Protein AF-A0A354IPU5-F1 (afdb_monomer)

Mean predicted aligned error: 12.92 Å

Structure (mmCIF, N/CA/C/O backbone):
data_AF-A0A354IPU5-F1
#
_entry.id   AF-A0A354IPU5-F1
#
loop_
_atom_site.group_PDB
_atom_site.id
_atom_site.type_symbol
_atom_site.label_atom_id
_atom_site.label_alt_id
_atom_site.label_comp_id
_atom_site.label_asym_id
_atom_site.label_entity_id
_atom_site.label_seq_id
_atom_site.pdbx_PDB_ins_code
_atom_site.Cartn_x
_atom_site.Cartn_y
_atom_site.Cartn_z
_atom_site.occupancy
_atom_site.B_iso_or_equiv
_atom_site.auth_seq_id
_atom_site.auth_comp_id
_atom_site.auth_asym_id
_atom_site.auth_atom_id
_atom_site.pdbx_PDB_model_num
ATOM 1 N N . MET A 1 1 ? -12.806 53.759 -15.550 1.00 39.19 1 MET A N 1
ATOM 2 C CA . MET A 1 1 ? -12.408 54.881 -14.677 1.00 39.19 1 MET A CA 1
ATOM 3 C C . MET A 1 1 ? -11.369 54.359 -13.702 1.00 39.19 1 MET A C 1
ATOM 5 O O . MET A 1 1 ? -11.712 53.582 -12.824 1.00 39.19 1 MET A O 1
ATOM 9 N N . SER A 1 2 ? -10.103 54.696 -13.947 1.00 36.72 2 SER A N 1
ATOM 10 C CA . SER A 1 2 ? -8.979 54.487 -13.024 1.00 36.72 2 SER A CA 1
ATOM 11 C C . SER A 1 2 ? -8.998 55.542 -11.926 1.00 36.72 2 SER A C 1
ATOM 13 O O . SER A 1 2 ? -9.378 56.669 -12.231 1.00 36.72 2 SER A O 1
ATOM 15 N N . LEU A 1 3 ? -8.538 55.186 -10.718 1.00 32.75 3 LEU A N 1
ATOM 16 C CA . LEU A 1 3 ? -7.843 56.012 -9.704 1.00 32.75 3 LEU A CA 1
ATOM 17 C C . LEU A 1 3 ? -7.572 55.130 -8.446 1.00 32.75 3 LEU A C 1
ATOM 19 O O . LEU A 1 3 ? -8.193 54.076 -8.328 1.00 32.75 3 LEU A O 1
ATOM 23 N N . PRO A 1 4 ? -6.582 55.441 -7.581 1.00 45.16 4 PRO A N 1
ATOM 24 C CA . PRO A 1 4 ? -5.311 54.707 -7.552 1.00 45.16 4 PRO A CA 1
ATOM 25 C C . PRO A 1 4 ? -4.926 54.093 -6.184 1.00 45.16 4 PRO A C 1
ATOM 27 O O . PRO A 1 4 ? -5.616 54.252 -5.181 1.00 45.16 4 PRO A O 1
ATOM 30 N N . LEU A 1 5 ? -3.770 53.409 -6.180 1.00 38.97 5 LEU A N 1
ATOM 31 C CA . LEU A 1 5 ? -3.041 52.869 -5.026 1.00 38.97 5 LEU A CA 1
ATOM 32 C C . LEU A 1 5 ? -2.698 53.925 -3.956 1.00 38.97 5 LEU A C 1
ATOM 34 O O . LEU A 1 5 ? -2.227 55.013 -4.286 1.00 38.97 5 LEU A O 1
ATOM 38 N N . ALA A 1 6 ? -2.758 53.518 -2.683 1.00 44.19 6 ALA A N 1
ATOM 39 C CA . ALA A 1 6 ? -2.009 54.125 -1.583 1.00 44.19 6 ALA A CA 1
ATOM 40 C C . ALA A 1 6 ? -1.384 53.031 -0.698 1.00 44.19 6 ALA A C 1
ATOM 42 O O . ALA A 1 6 ? -2.044 52.080 -0.283 1.00 44.19 6 ALA A O 1
ATOM 43 N N . ALA A 1 7 ? -0.082 53.172 -0.457 1.00 36.84 7 ALA A N 1
ATOM 44 C CA . ALA A 1 7 ? 0.765 52.286 0.328 1.00 36.84 7 ALA A CA 1
ATOM 45 C C . ALA A 1 7 ? 0.603 52.528 1.839 1.00 36.84 7 ALA A C 1
ATOM 47 O O . ALA A 1 7 ? 0.611 53.678 2.276 1.00 36.84 7 ALA A O 1
ATOM 48 N N . CYS A 1 8 ? 0.576 51.458 2.641 1.00 40.44 8 CYS A N 1
ATOM 49 C CA . CYS A 1 8 ? 0.759 51.531 4.093 1.00 40.44 8 CYS A CA 1
ATOM 50 C C . CYS A 1 8 ? 2.039 50.801 4.515 1.00 40.44 8 CYS A C 1
ATOM 52 O O . CYS A 1 8 ? 2.313 49.672 4.111 1.00 40.44 8 CYS A O 1
ATOM 54 N N . LYS A 1 9 ? 2.838 51.530 5.297 1.00 40.16 9 LYS A N 1
ATOM 55 C CA . LYS A 1 9 ? 4.191 51.226 5.762 1.00 40.16 9 LYS A CA 1
ATOM 56 C C . LYS A 1 9 ? 4.216 50.155 6.856 1.00 40.16 9 LYS A C 1
ATOM 58 O O . LYS A 1 9 ? 3.336 50.082 7.705 1.00 40.16 9 LYS A O 1
ATOM 63 N N . LYS A 1 10 ? 5.315 49.400 6.839 1.00 32.25 10 LYS A N 1
ATOM 64 C CA . LYS A 1 10 ? 5.819 48.477 7.860 1.00 32.25 10 LYS A CA 1
ATOM 65 C C . LYS A 1 10 ? 6.269 49.263 9.101 1.00 32.25 10 LYS A C 1
ATOM 67 O O . LYS A 1 10 ? 7.169 50.090 8.979 1.00 32.25 10 LYS A O 1
ATOM 72 N N . ASN A 1 11 ? 5.685 48.979 10.264 1.00 38.84 11 ASN A N 1
ATOM 73 C CA . ASN A 1 11 ? 6.217 49.405 11.560 1.00 38.84 11 ASN A CA 1
ATOM 74 C C . ASN A 1 11 ? 6.974 48.231 12.187 1.00 38.84 11 ASN A C 1
ATOM 76 O O . ASN A 1 11 ? 6.476 47.108 12.214 1.00 38.84 11 ASN A O 1
ATOM 80 N N . ALA A 1 12 ? 8.209 48.503 12.600 1.00 41.22 12 ALA A N 1
ATOM 81 C CA . ALA A 1 12 ? 9.095 47.580 13.288 1.00 41.22 12 ALA A CA 1
ATOM 82 C C . ALA A 1 12 ? 8.934 47.764 14.801 1.00 41.22 12 ALA A C 1
ATOM 84 O O . ALA A 1 12 ? 8.990 48.898 15.280 1.00 41.22 12 ALA A O 1
ATOM 85 N N . ASP A 1 13 ? 8.766 46.661 15.527 1.00 46.59 13 ASP A N 1
ATOM 86 C CA . ASP A 1 13 ? 8.819 46.644 16.988 1.00 46.59 13 ASP A CA 1
ATOM 87 C C . ASP A 1 13 ? 10.279 46.657 17.488 1.00 46.59 13 ASP A C 1
ATOM 89 O O . ASP A 1 13 ? 11.147 46.029 16.868 1.00 46.59 13 ASP A O 1
ATOM 93 N N . PRO A 1 14 ? 10.578 47.365 18.593 1.00 49.81 14 PRO A N 1
ATOM 94 C CA . PRO A 1 14 ? 11.923 47.467 19.151 1.00 49.81 14 PRO A CA 1
ATOM 95 C C . PRO A 1 14 ? 12.292 46.280 20.059 1.00 49.81 14 PRO A C 1
ATOM 97 O O . PRO A 1 14 ? 11.467 45.736 20.791 1.00 49.81 14 PRO A O 1
ATOM 100 N N . ALA A 1 15 ? 13.577 45.917 20.029 1.00 45.69 15 ALA A N 1
ATOM 101 C CA . ALA A 1 15 ? 14.198 44.883 20.856 1.00 45.69 15 ALA A CA 1
ATOM 102 C C . ALA A 1 15 ? 14.349 45.304 22.339 1.00 45.69 15 ALA A C 1
ATOM 104 O O . ALA A 1 15 ? 14.547 46.491 22.616 1.00 45.69 15 ALA A O 1
ATOM 105 N N . PRO A 1 16 ? 14.320 44.354 23.296 1.00 54.53 16 PRO A N 1
ATOM 106 C CA . PRO A 1 16 ? 14.578 44.632 24.708 1.00 54.53 16 PRO A CA 1
ATOM 107 C C . PRO A 1 16 ? 16.085 44.810 25.022 1.00 54.53 16 PRO A C 1
ATOM 109 O O . PRO A 1 16 ? 16.932 44.264 24.311 1.00 54.53 16 PRO A O 1
ATOM 112 N N . PRO A 1 17 ? 16.439 45.567 26.082 1.00 54.56 17 PRO A N 1
ATOM 113 C CA . PRO A 1 17 ? 17.818 45.960 26.390 1.00 54.56 17 PRO A CA 1
ATOM 114 C C . PRO A 1 17 ? 18.635 44.886 27.136 1.00 54.56 17 PRO A C 1
ATOM 116 O O . PRO A 1 17 ? 18.131 44.204 28.026 1.00 54.56 17 PRO A O 1
ATOM 119 N N . ASN A 1 18 ? 19.934 44.808 26.814 1.00 48.06 18 ASN A N 1
ATOM 120 C CA . ASN A 1 18 ? 20.942 44.001 27.517 1.00 48.06 18 ASN A CA 1
ATOM 121 C C . ASN A 1 18 ? 21.407 44.660 28.838 1.00 48.06 18 ASN A C 1
ATOM 123 O O . ASN A 1 18 ? 21.563 45.884 28.873 1.00 48.06 18 ASN A O 1
ATOM 127 N N . PRO A 1 19 ? 21.720 43.877 29.892 1.00 53.91 19 PRO A N 1
ATOM 128 C CA . PRO A 1 19 ? 22.337 44.378 31.122 1.00 53.91 19 PRO A CA 1
ATOM 129 C C . PRO A 1 19 ? 23.883 44.508 31.036 1.00 53.91 19 PRO A C 1
ATOM 131 O O . PRO A 1 19 ? 24.503 43.895 30.163 1.00 53.91 19 PRO A O 1
ATOM 134 N N . PRO A 1 20 ? 24.527 45.294 31.929 1.00 49.16 20 PRO A N 1
ATOM 135 C CA . PRO A 1 20 ? 25.927 45.715 31.801 1.00 49.16 20 PRO A CA 1
ATOM 136 C C . PRO A 1 20 ? 26.957 44.895 32.612 1.00 49.16 20 PRO A C 1
ATOM 138 O O . PRO A 1 20 ? 26.719 44.572 33.769 1.00 49.16 20 PRO A O 1
ATOM 141 N N . GLY A 1 21 ? 28.147 44.698 32.016 1.00 32.06 21 GLY A N 1
ATOM 142 C CA . GLY A 1 21 ? 29.472 45.021 32.597 1.00 32.06 21 GLY A CA 1
ATOM 143 C C . GLY A 1 21 ? 30.134 44.107 33.653 1.00 32.06 21 GLY A C 1
ATOM 144 O O . GLY A 1 21 ? 29.701 44.054 34.794 1.00 32.06 21 GLY A O 1
ATOM 145 N N . MET A 1 22 ? 31.270 43.500 33.264 1.00 38.12 22 MET A N 1
ATOM 146 C CA . MET A 1 22 ? 32.287 42.736 34.038 1.00 38.12 22 MET A CA 1
ATOM 147 C C . MET A 1 22 ? 32.923 43.484 35.245 1.00 38.12 22 MET A C 1
ATOM 149 O O . MET A 1 22 ? 32.768 44.699 35.366 1.00 38.12 22 MET A O 1
ATOM 153 N N . PRO A 1 23 ? 33.730 42.792 36.088 1.00 42.62 23 PRO A N 1
ATOM 154 C CA . PRO A 1 23 ? 35.191 42.774 35.857 1.00 42.62 23 PRO A CA 1
ATOM 155 C C . PRO A 1 23 ? 35.879 41.395 36.048 1.00 42.62 23 PRO A C 1
ATOM 157 O O . PRO A 1 23 ? 35.341 40.484 36.669 1.00 42.62 23 PRO A O 1
ATOM 160 N N . ALA A 1 24 ? 37.083 41.272 35.474 1.00 33.81 24 ALA A N 1
ATOM 161 C CA . ALA A 1 24 ? 38.012 40.127 35.506 1.00 33.81 24 ALA A CA 1
ATOM 162 C C . ALA A 1 24 ? 39.096 40.285 36.622 1.00 33.81 24 ALA A C 1
ATOM 164 O O . ALA A 1 24 ? 38.879 41.072 37.540 1.00 33.81 24 ALA A O 1
ATOM 165 N N . PRO A 1 25 ? 40.293 39.664 36.523 1.00 48.41 25 PRO A N 1
ATOM 166 C CA . PRO A 1 25 ? 40.699 38.335 37.005 1.00 48.41 25 PRO A CA 1
ATOM 167 C C . PRO A 1 25 ? 41.730 38.404 38.166 1.00 48.41 25 PRO A C 1
ATOM 169 O O . PRO A 1 25 ? 42.161 39.488 38.549 1.00 48.41 25 PRO A O 1
ATOM 172 N N . ALA A 1 26 ? 42.173 37.258 38.704 1.00 34.81 26 ALA A N 1
ATOM 173 C CA . ALA A 1 26 ? 43.351 37.193 39.579 1.00 34.81 26 ALA A CA 1
ATOM 174 C C . ALA A 1 26 ? 44.194 35.925 39.344 1.00 34.81 26 ALA A C 1
ATOM 176 O O . ALA A 1 26 ? 43.665 34.834 39.130 1.00 34.81 26 ALA A O 1
ATOM 177 N N . ASP A 1 27 ? 45.506 36.151 39.369 1.00 31.42 27 ASP A N 1
ATOM 178 C CA . ASP A 1 27 ? 46.642 35.297 39.020 1.00 31.42 27 ASP A CA 1
ATOM 179 C C . ASP A 1 27 ? 46.963 34.154 40.004 1.00 31.42 27 ASP A C 1
ATOM 181 O O . ASP A 1 27 ? 46.649 34.224 41.189 1.00 31.42 27 ASP A O 1
ATOM 185 N N . GLY A 1 28 ? 47.781 33.198 39.533 1.00 27.34 28 GLY A N 1
ATOM 186 C CA . GLY A 1 28 ? 49.047 32.920 40.233 1.00 27.34 28 GLY A CA 1
ATOM 187 C C . GLY A 1 28 ? 49.315 31.516 40.802 1.00 27.34 28 GLY A C 1
ATOM 188 O O . GLY A 1 28 ? 49.018 31.243 41.955 1.00 27.34 28 GLY A O 1
ATOM 189 N N . ALA A 1 29 ? 50.094 30.739 40.034 1.00 30.17 29 ALA A N 1
ATOM 190 C CA . ALA A 1 29 ? 51.399 30.181 40.445 1.00 30.17 29 ALA A CA 1
ATOM 191 C C . ALA A 1 29 ? 51.533 28.811 41.188 1.00 30.17 29 ALA A C 1
ATOM 193 O O . ALA A 1 29 ? 51.375 28.693 42.395 1.00 30.17 29 ALA A O 1
ATOM 194 N N . THR A 1 30 ? 52.097 27.858 40.419 1.00 31.06 30 THR A N 1
ATOM 195 C CA . THR A 1 30 ? 53.236 26.927 40.690 1.00 31.06 30 THR A CA 1
ATOM 196 C C . THR A 1 30 ? 53.144 25.659 41.568 1.00 31.06 30 THR A C 1
ATOM 198 O O . THR A 1 30 ? 52.614 25.634 42.668 1.00 31.06 30 THR A O 1
ATOM 201 N N . ALA A 1 31 ? 53.776 24.616 40.999 1.00 29.03 31 ALA A N 1
ATOM 202 C CA . ALA A 1 31 ? 53.962 23.197 41.365 1.00 29.03 31 ALA A CA 1
ATOM 203 C C . ALA A 1 31 ? 55.102 22.985 42.426 1.00 29.03 31 ALA A C 1
ATOM 205 O O . ALA A 1 31 ? 55.497 24.011 42.980 1.00 29.03 31 ALA A O 1
ATOM 206 N N . PRO A 1 32 ? 55.706 21.785 42.723 1.00 41.91 32 PRO A N 1
ATOM 207 C CA . PRO A 1 32 ? 55.862 20.562 41.895 1.00 41.91 32 PRO A CA 1
ATOM 208 C C . PRO A 1 32 ? 55.821 19.168 42.590 1.00 41.91 32 PRO A C 1
ATOM 210 O O . PRO A 1 32 ? 55.943 19.032 43.802 1.00 41.91 32 PRO A O 1
ATOM 213 N N . GLY A 1 33 ? 55.800 18.117 41.752 1.00 26.23 33 GLY A N 1
ATOM 214 C CA . GLY A 1 33 ? 56.718 16.973 41.891 1.00 26.23 33 GLY A CA 1
ATOM 215 C C . GLY A 1 33 ? 56.116 15.595 42.185 1.00 26.23 33 GLY A C 1
ATOM 216 O O . GLY A 1 33 ? 55.913 15.285 43.346 1.00 26.23 33 GLY A O 1
ATOM 217 N N . VAL A 1 34 ? 55.957 14.746 41.155 1.00 36.41 34 VAL A N 1
ATOM 218 C CA . VAL A 1 34 ? 56.567 13.394 41.062 1.00 36.41 34 VAL A CA 1
ATOM 219 C C . VAL A 1 34 ? 56.393 12.815 39.644 1.00 36.41 34 VAL A C 1
ATOM 221 O O . VAL A 1 34 ? 55.282 12.718 39.133 1.00 36.41 34 VAL A O 1
ATOM 224 N N . GLU A 1 35 ? 57.510 12.425 39.026 1.00 32.38 35 GLU A N 1
ATOM 225 C CA . GLU A 1 35 ? 57.613 11.486 37.890 1.00 32.38 35 GLU A CA 1
ATOM 226 C C . GLU A 1 35 ? 57.370 10.042 38.400 1.00 32.38 35 GLU A C 1
ATOM 228 O O . GLU A 1 35 ? 57.635 9.800 39.583 1.00 32.38 35 GLU A O 1
ATOM 233 N N . PRO A 1 36 ? 56.909 9.063 37.579 1.00 37.84 36 PRO A N 1
ATOM 234 C CA . PRO A 1 36 ? 57.787 8.516 36.538 1.00 37.84 36 PRO A CA 1
ATOM 235 C C . PRO A 1 36 ? 57.126 7.947 35.256 1.00 37.84 36 PRO A C 1
ATOM 237 O O . PRO A 1 36 ? 55.993 7.471 35.224 1.00 37.84 36 PRO A O 1
ATOM 240 N N . THR A 1 37 ? 57.987 7.830 34.241 1.00 30.83 37 THR A N 1
ATOM 241 C CA . THR A 1 37 ? 58.049 6.790 33.189 1.00 30.83 37 THR A CA 1
ATOM 242 C C . THR A 1 37 ? 57.014 6.775 32.058 1.00 30.83 37 THR A C 1
ATOM 244 O O . THR A 1 37 ? 55.870 6.349 32.182 1.00 30.83 37 THR A O 1
ATOM 247 N N . ALA A 1 38 ? 57.533 7.142 30.885 1.00 29.83 38 ALA A N 1
ATOM 248 C CA . ALA A 1 38 ? 56.922 7.080 29.570 1.00 29.83 38 ALA A CA 1
ATOM 249 C C . ALA A 1 38 ? 56.524 5.662 29.116 1.00 29.83 38 ALA A C 1
ATOM 251 O O . ALA A 1 38 ? 57.324 4.725 29.151 1.00 29.83 38 ALA A O 1
ATOM 252 N N . ARG A 1 39 ? 55.329 5.557 28.519 1.00 29.94 39 ARG A N 1
ATOM 253 C CA . ARG A 1 39 ? 55.035 4.604 27.441 1.00 29.94 39 ARG A CA 1
ATOM 254 C C . ARG A 1 39 ? 54.060 5.237 26.441 1.00 29.94 39 ARG A C 1
ATOM 256 O O . ARG A 1 39 ? 52.897 5.437 26.748 1.00 29.94 39 ARG A O 1
ATOM 263 N N . SER A 1 40 ? 54.600 5.543 25.262 1.00 32.84 40 SER A N 1
ATOM 264 C CA . SER A 1 40 ? 53.948 5.770 23.961 1.00 32.84 40 SER A CA 1
ATOM 265 C C . SER A 1 40 ? 52.739 6.726 23.873 1.00 32.84 40 SER A C 1
ATOM 267 O O . SER A 1 40 ? 51.591 6.341 24.066 1.00 32.84 40 SER A O 1
ATOM 269 N N . ALA A 1 41 ? 53.025 7.950 23.415 1.00 27.20 41 ALA A N 1
ATOM 270 C CA . ALA A 1 41 ? 52.156 8.799 22.580 1.00 27.20 41 ALA A CA 1
ATOM 271 C C . ALA A 1 41 ? 51.698 8.038 21.309 1.00 27.20 41 ALA A C 1
ATOM 273 O O . ALA A 1 41 ? 52.362 7.073 20.930 1.00 27.20 41 ALA A O 1
ATOM 274 N N . ALA A 1 42 ? 50.665 8.366 20.531 1.00 28.12 42 ALA A N 1
ATOM 275 C CA . ALA A 1 42 ? 49.547 9.322 20.458 1.00 28.12 42 ALA A CA 1
ATOM 276 C C . ALA A 1 42 ? 48.585 8.671 19.408 1.00 28.12 42 ALA A C 1
ATOM 278 O O . ALA A 1 42 ? 49.021 7.802 18.656 1.00 28.12 42 ALA A O 1
ATOM 279 N N . THR A 1 43 ? 47.278 8.916 19.297 1.00 27.88 43 THR A N 1
ATOM 280 C CA . THR A 1 43 ? 46.578 10.200 19.211 1.00 27.88 43 THR A CA 1
ATOM 281 C C . THR A 1 43 ? 45.098 9.951 19.511 1.00 27.88 43 THR A C 1
ATOM 283 O O . THR A 1 43 ? 44.461 9.096 18.897 1.00 27.88 43 THR A O 1
ATOM 286 N N . ALA A 1 44 ? 44.560 10.703 20.466 1.00 27.17 44 ALA A N 1
ATOM 287 C CA . ALA A 1 44 ? 43.132 10.878 20.662 1.00 27.17 44 ALA A CA 1
ATOM 288 C C . ALA A 1 44 ? 42.584 11.878 19.636 1.00 27.17 44 ALA A C 1
ATOM 290 O O . ALA A 1 44 ? 43.277 12.833 19.296 1.00 27.17 44 ALA A O 1
ATOM 291 N N . ALA A 1 45 ? 41.324 11.691 19.246 1.00 24.05 45 ALA A N 1
ATOM 292 C CA . ALA A 1 45 ? 40.269 12.709 19.271 1.00 24.05 45 ALA A CA 1
ATOM 293 C C . ALA A 1 45 ? 39.355 12.633 18.046 1.00 24.05 45 ALA A C 1
ATOM 295 O O . ALA A 1 45 ? 39.798 12.761 16.912 1.00 24.05 45 ALA A O 1
ATOM 296 N N . ALA A 1 46 ? 38.068 12.507 18.374 1.00 24.22 46 ALA A N 1
ATOM 297 C CA . ALA A 1 46 ? 36.940 13.194 17.762 1.00 24.22 46 ALA A CA 1
ATOM 298 C C . ALA A 1 46 ? 36.782 13.080 16.236 1.00 24.22 46 ALA A C 1
ATOM 300 O O . ALA A 1 46 ? 37.516 13.669 15.458 1.00 24.22 46 ALA A O 1
ATOM 301 N N . ALA A 1 47 ? 35.653 12.550 15.794 1.00 25.12 47 ALA A N 1
ATOM 302 C CA . ALA A 1 47 ? 34.412 13.310 15.794 1.00 25.12 47 ALA A CA 1
ATOM 303 C C . ALA A 1 47 ? 33.293 12.443 15.221 1.00 25.12 47 ALA A C 1
ATOM 305 O O . ALA A 1 47 ? 33.521 11.576 14.381 1.00 25.12 47 ALA A O 1
ATOM 306 N N . ASN A 1 48 ? 32.087 12.706 15.712 1.00 34.31 48 ASN A N 1
ATOM 307 C CA . ASN A 1 48 ? 30.831 12.235 15.162 1.00 34.31 48 ASN A CA 1
ATOM 308 C C . ASN A 1 48 ? 30.836 12.347 13.633 1.00 34.31 48 ASN A C 1
ATOM 310 O O . ASN A 1 48 ? 30.849 13.451 13.090 1.00 34.31 48 ASN A O 1
ATOM 314 N N . ALA A 1 49 ? 30.809 11.201 12.955 1.00 24.56 49 ALA A N 1
ATOM 315 C CA . ALA A 1 49 ? 30.408 11.145 11.564 1.00 24.56 49 ALA A CA 1
ATOM 316 C C . ALA A 1 49 ? 28.889 11.315 11.534 1.00 24.56 49 ALA A C 1
ATOM 318 O O . ALA A 1 49 ? 28.119 10.377 11.745 1.00 24.56 49 ALA A O 1
ATOM 319 N N . ASP A 1 50 ? 28.510 12.575 11.350 1.00 24.27 50 ASP A N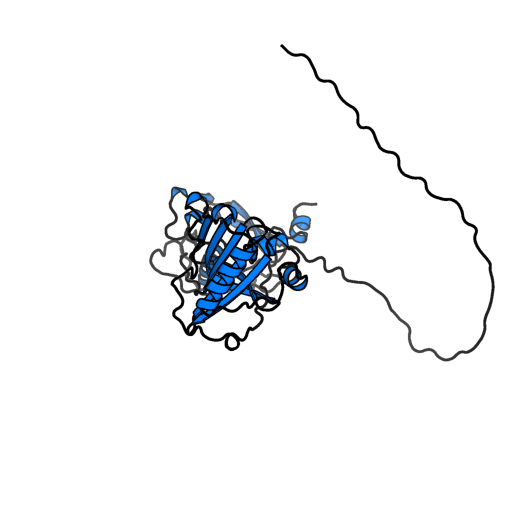 1
ATOM 320 C CA . ASP A 1 50 ? 27.229 13.042 10.852 1.00 24.27 50 ASP A CA 1
ATOM 321 C C . ASP A 1 50 ? 26.709 12.077 9.779 1.00 24.27 50 ASP A C 1
ATOM 323 O O . ASP A 1 50 ? 27.172 12.052 8.638 1.00 24.27 50 ASP A O 1
ATOM 327 N N . THR A 1 51 ? 25.791 11.201 10.182 1.00 26.48 51 THR A N 1
ATOM 328 C CA . THR A 1 51 ? 25.051 10.359 9.249 1.00 26.48 51 THR A CA 1
ATOM 329 C C . THR A 1 51 ? 23.785 11.128 8.918 1.00 26.48 51 THR A C 1
ATOM 331 O O . THR A 1 51 ? 22.701 10.824 9.412 1.00 26.48 51 THR A O 1
ATOM 334 N N . ALA 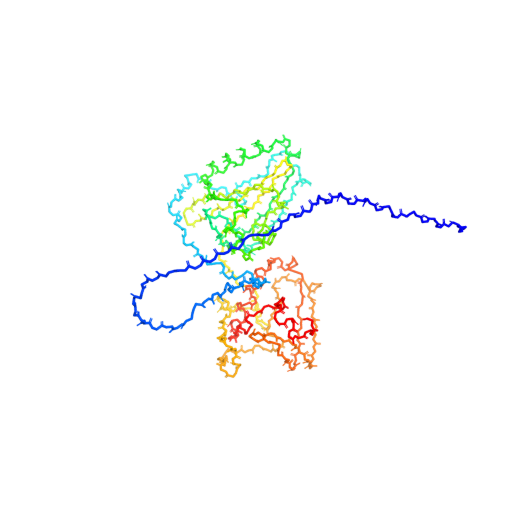A 1 52 ? 23.940 12.177 8.112 1.00 24.16 52 ALA A N 1
ATOM 335 C CA . ALA A 1 52 ? 22.827 12.803 7.427 1.00 24.16 52 ALA A CA 1
ATOM 336 C C . ALA A 1 52 ? 22.209 11.734 6.516 1.00 24.16 52 ALA A C 1
ATOM 338 O O . ALA A 1 52 ? 22.729 11.415 5.446 1.00 24.16 52 ALA A O 1
ATOM 339 N N . ALA A 1 53 ? 21.141 11.108 7.010 1.00 28.02 53 ALA A N 1
ATOM 340 C CA . ALA A 1 53 ? 20.383 10.099 6.300 1.00 28.02 53 ALA A CA 1
ATOM 341 C C . ALA A 1 53 ? 19.896 10.695 4.975 1.00 28.02 53 ALA A C 1
ATOM 343 O O . ALA A 1 53 ? 19.046 11.587 4.942 1.00 28.02 53 ALA A O 1
ATOM 344 N N . ALA A 1 54 ? 20.476 10.209 3.879 1.00 27.72 54 ALA A N 1
ATOM 345 C CA . ALA A 1 54 ? 20.002 10.485 2.540 1.00 27.72 54 ALA A CA 1
ATOM 346 C C . ALA A 1 54 ? 18.530 10.064 2.458 1.00 27.72 54 ALA A C 1
ATOM 348 O O . ALA A 1 54 ? 18.176 8.904 2.676 1.00 27.72 54 ALA A O 1
ATOM 349 N N . LYS A 1 55 ? 17.672 11.040 2.168 1.00 40.31 55 LYS A N 1
ATOM 350 C CA . LYS A 1 55 ? 16.228 10.884 2.014 1.00 40.31 55 LYS A CA 1
ATOM 351 C C . LYS A 1 55 ? 15.927 10.219 0.663 1.00 40.31 55 LYS A C 1
ATOM 353 O O . LYS A 1 55 ? 15.434 10.861 -0.255 1.00 40.31 55 LYS A O 1
ATOM 358 N N . GLY A 1 56 ? 16.307 8.951 0.526 1.00 29.30 56 GLY A N 1
ATOM 359 C CA . GLY A 1 56 ? 15.970 8.085 -0.603 1.00 29.30 56 GLY A CA 1
ATOM 360 C C . GLY A 1 56 ? 14.827 7.147 -0.230 1.00 29.30 56 GLY A C 1
ATOM 361 O O . GLY A 1 56 ? 14.656 6.829 0.945 1.00 29.30 56 GLY A O 1
ATOM 362 N N . ALA A 1 57 ? 14.037 6.733 -1.227 1.00 33.53 57 ALA A N 1
ATOM 363 C CA . ALA A 1 57 ? 12.935 5.770 -1.114 1.00 33.53 57 ALA A CA 1
ATOM 364 C C . ALA A 1 57 ? 13.135 4.723 0.003 1.00 33.53 57 ALA A C 1
ATOM 366 O O . ALA A 1 57 ? 14.244 4.191 0.103 1.00 33.53 57 ALA A O 1
ATOM 367 N N . PRO A 1 58 ? 12.093 4.375 0.794 1.00 39.09 58 PRO A N 1
ATOM 368 C CA . PRO A 1 58 ? 12.248 3.502 1.951 1.00 39.09 58 PRO A CA 1
ATOM 369 C C . PRO A 1 58 ? 13.016 2.248 1.542 1.00 39.09 58 PRO A C 1
ATOM 371 O O . PRO A 1 58 ? 12.553 1.450 0.714 1.00 39.09 58 PRO A O 1
ATOM 374 N N . GLY A 1 59 ? 14.222 2.115 2.104 1.00 43.12 59 GLY A N 1
ATOM 375 C CA . GLY A 1 59 ? 14.971 0.872 2.072 1.00 43.12 59 GLY A CA 1
ATOM 376 C C . GLY A 1 59 ? 14.057 -0.252 2.547 1.00 43.12 59 GLY A C 1
ATOM 377 O O . GLY A 1 59 ? 13.090 -0.015 3.274 1.00 43.12 59 GLY A O 1
ATOM 378 N N . ALA A 1 60 ? 14.305 -1.476 2.086 1.00 55.41 60 ALA A N 1
ATOM 379 C CA . ALA A 1 60 ? 13.519 -2.616 2.529 1.00 55.41 60 ALA A CA 1
ATOM 380 C C . ALA A 1 60 ? 13.551 -2.673 4.064 1.00 55.41 60 ALA A C 1
ATOM 382 O O . ALA A 1 60 ? 14.595 -2.961 4.646 1.00 55.41 60 ALA A O 1
ATOM 383 N N . ILE A 1 61 ? 12.426 -2.344 4.705 1.00 64.94 61 ILE A N 1
ATOM 384 C CA . ILE A 1 61 ? 12.304 -2.415 6.158 1.00 64.94 61 ILE A CA 1
ATOM 385 C C . ILE A 1 61 ? 12.464 -3.889 6.516 1.00 64.94 61 ILE A C 1
ATOM 387 O O . ILE A 1 61 ? 11.709 -4.712 5.981 1.00 64.94 61 ILE A O 1
ATOM 391 N N . PRO A 1 62 ? 13.469 -4.247 7.332 1.00 63.09 62 PRO A N 1
ATOM 392 C CA . PRO A 1 62 ? 13.722 -5.636 7.658 1.00 63.09 62 PRO A CA 1
ATOM 393 C C . PRO A 1 62 ? 12.479 -6.222 8.324 1.00 63.09 62 PRO A C 1
ATOM 395 O O . PRO A 1 62 ? 11.944 -5.655 9.275 1.00 63.09 62 PRO A O 1
ATOM 398 N N . ALA A 1 63 ? 12.006 -7.352 7.799 1.00 69.69 63 ALA A N 1
ATOM 399 C CA . ALA A 1 63 ? 10.886 -8.062 8.390 1.00 69.69 63 ALA A CA 1
ATOM 400 C C . ALA A 1 63 ? 11.326 -8.619 9.747 1.00 69.69 63 ALA A C 1
ATOM 402 O O . ALA A 1 63 ? 12.158 -9.525 9.813 1.00 69.69 63 ALA A O 1
ATOM 403 N N . ILE A 1 64 ? 10.774 -8.067 10.824 1.00 76.50 64 ILE A N 1
ATOM 404 C CA . ILE A 1 64 ? 10.963 -8.617 12.162 1.00 76.50 64 ILE A CA 1
ATOM 405 C C . ILE A 1 64 ? 9.996 -9.801 12.311 1.00 76.50 64 ILE A C 1
ATOM 407 O O . ILE A 1 64 ? 8.802 -9.648 12.033 1.00 76.50 64 ILE A O 1
ATOM 411 N N . PRO A 1 65 ? 10.481 -11.000 12.691 1.00 77.56 65 PRO A N 1
ATOM 412 C CA . PRO A 1 65 ? 9.612 -12.148 12.896 1.00 77.56 65 PRO A CA 1
ATOM 413 C C . PRO A 1 65 ? 8.618 -11.872 14.028 1.00 77.56 65 PRO A C 1
ATOM 415 O O . PRO A 1 65 ? 9.019 -11.567 15.148 1.00 77.56 65 PRO A O 1
ATOM 418 N N . PHE A 1 66 ? 7.327 -12.024 13.741 1.00 83.81 66 PHE A N 1
ATOM 419 C CA . PHE A 1 66 ? 6.263 -12.003 14.740 1.00 83.81 66 PHE A CA 1
ATOM 420 C C . PHE A 1 66 ? 5.660 -13.400 14.862 1.00 83.81 66 PHE A C 1
ATOM 422 O O . PHE A 1 66 ? 5.263 -14.006 13.861 1.00 83.81 66 PHE A O 1
ATOM 429 N N . ASP A 1 67 ? 5.580 -13.916 16.087 1.00 88.44 67 ASP A N 1
ATOM 430 C CA . ASP A 1 67 ? 4.933 -15.198 16.337 1.00 88.44 67 ASP A CA 1
ATOM 431 C C . ASP A 1 67 ? 3.410 -15.031 16.369 1.00 88.44 67 ASP A C 1
ATOM 433 O O . ASP A 1 67 ? 2.795 -14.746 17.398 1.00 88.44 67 ASP A O 1
ATOM 437 N N . PHE A 1 68 ? 2.784 -15.261 15.217 1.00 89.69 68 PHE A N 1
ATOM 438 C CA . PHE A 1 68 ? 1.335 -15.210 15.069 1.00 89.69 68 PHE A CA 1
ATOM 439 C C . PHE A 1 68 ? 0.589 -16.265 15.889 1.00 89.69 68 PHE A C 1
ATOM 441 O O . PHE A 1 68 ? -0.632 -16.164 15.981 1.00 89.69 68 PHE A O 1
ATOM 448 N N . SER A 1 69 ? 1.250 -17.296 16.427 1.00 88.25 69 SER A N 1
ATOM 449 C CA . SER A 1 69 ? 0.592 -18.292 17.285 1.00 88.25 69 SER A CA 1
ATOM 450 C C . SER A 1 69 ? 0.198 -17.725 18.652 1.00 88.25 69 SER A C 1
ATOM 452 O O . SER A 1 69 ? -0.707 -18.251 19.294 1.00 88.25 69 SER A O 1
ATOM 454 N N . THR A 1 70 ? 0.801 -16.599 19.048 1.00 89.31 70 THR A N 1
ATOM 455 C CA . THR A 1 70 ? 0.431 -15.846 20.256 1.00 89.31 70 THR A CA 1
ATOM 456 C C . THR A 1 70 ? -0.943 -15.178 20.153 1.00 89.31 70 THR A C 1
ATOM 458 O O . THR A 1 70 ? -1.548 -14.847 21.172 1.00 89.31 70 THR A O 1
ATOM 461 N N . VAL A 1 71 ? -1.470 -15.008 18.935 1.00 91.44 71 VAL A N 1
ATOM 462 C CA . VAL A 1 71 ? -2.818 -14.492 18.693 1.00 91.44 71 VAL A CA 1
ATOM 463 C C . VAL A 1 71 ? -3.778 -15.667 18.539 1.00 91.44 71 VAL A C 1
ATOM 465 O O . VAL A 1 71 ? -3.671 -16.462 17.600 1.00 91.44 71 VAL A O 1
ATOM 468 N N . ALA A 1 72 ? -4.727 -15.762 19.471 1.00 90.50 72 ALA A N 1
ATOM 469 C CA . ALA A 1 72 ? -5.728 -16.818 19.485 1.00 90.50 72 ALA A CA 1
ATOM 470 C C . ALA A 1 72 ? -6.562 -16.834 18.193 1.00 90.50 72 ALA A C 1
ATOM 472 O O . ALA A 1 72 ? -6.835 -15.802 17.578 1.00 90.50 72 ALA A O 1
ATOM 473 N N . GLU A 1 73 ? -6.978 -18.029 17.781 1.00 93.38 73 GLU A N 1
ATOM 474 C CA . GLU A 1 73 ? -7.879 -18.184 16.646 1.00 93.38 73 GLU A CA 1
ATOM 475 C C . GLU A 1 73 ? -9.300 -17.737 17.011 1.00 93.38 73 GLU A C 1
ATOM 477 O O . GLU A 1 73 ? -9.809 -18.037 18.094 1.00 93.38 73 GLU A O 1
ATOM 482 N N . ALA A 1 74 ? -9.959 -17.034 16.091 1.00 91.88 74 ALA A N 1
ATOM 483 C CA . ALA A 1 74 ? -11.334 -16.600 16.253 1.00 91.88 74 ALA A CA 1
ATOM 484 C C . ALA A 1 74 ? -12.265 -17.817 16.381 1.00 91.88 74 ALA A C 1
ATOM 486 O O . ALA A 1 74 ? -12.373 -18.648 15.472 1.00 91.88 74 ALA A O 1
ATOM 487 N N . ALA A 1 75 ? -12.984 -17.899 17.502 1.00 85.88 75 ALA A N 1
ATOM 488 C CA . ALA A 1 75 ? -13.945 -18.972 17.756 1.00 85.88 75 ALA A CA 1
ATOM 489 C C . ALA A 1 75 ? -15.151 -18.909 16.797 1.00 85.88 75 ALA A C 1
ATOM 491 O O . ALA A 1 75 ? -15.632 -19.940 16.328 1.00 85.88 75 ALA A O 1
ATOM 492 N N . GLY A 1 76 ? -15.609 -17.698 16.460 1.00 84.62 76 GLY A N 1
ATOM 493 C CA . GLY A 1 76 ? -16.737 -17.451 15.556 1.00 84.62 76 GLY A CA 1
ATOM 494 C C . GLY A 1 76 ? -16.375 -17.473 14.068 1.00 84.62 76 GLY A C 1
ATOM 495 O O . GLY A 1 76 ? -15.221 -17.673 13.678 1.00 84.62 76 GLY A O 1
ATOM 496 N N . ALA A 1 77 ? -17.384 -17.271 13.219 1.00 87.94 77 ALA A N 1
ATOM 497 C CA . ALA A 1 77 ? -17.167 -16.976 11.807 1.00 87.94 77 ALA A CA 1
ATOM 498 C C . ALA A 1 77 ? -16.684 -15.528 11.661 1.00 87.94 77 ALA A C 1
ATOM 500 O O . ALA A 1 77 ? -17.286 -14.614 12.224 1.00 87.94 77 ALA A O 1
ATOM 501 N N . VAL A 1 78 ? -15.614 -15.321 10.894 1.00 91.62 78 VAL A N 1
ATOM 502 C CA . VAL A 1 78 ? -15.200 -13.975 10.489 1.00 91.62 78 VAL A CA 1
ATOM 503 C C . VAL A 1 78 ? -16.117 -13.546 9.335 1.00 91.62 78 VAL A C 1
ATOM 505 O O . VAL A 1 78 ? -16.286 -14.331 8.396 1.00 91.62 78 VAL A O 1
ATOM 508 N N . PRO A 1 79 ? -16.746 -12.355 9.383 1.00 94.69 79 PRO A N 1
ATOM 509 C CA . PRO A 1 79 ? -17.569 -11.858 8.281 1.00 94.69 79 PRO A CA 1
ATOM 510 C C . PRO A 1 79 ? -16.760 -11.750 6.977 1.00 94.69 79 PRO A C 1
ATOM 512 O O . PRO A 1 79 ? -15.531 -11.754 7.015 1.00 94.69 79 PRO A O 1
ATOM 515 N N . PRO A 1 80 ? -17.397 -11.629 5.803 1.00 94.94 80 PRO A N 1
ATOM 516 C CA . PRO A 1 80 ? -16.657 -11.358 4.575 1.00 94.94 80 PRO A CA 1
ATOM 517 C C . PRO A 1 80 ? -15.952 -9.996 4.651 1.00 94.94 80 PRO A C 1
ATOM 519 O O . PRO A 1 80 ? -16.407 -9.082 5.344 1.00 94.94 80 PRO A O 1
ATOM 522 N N . PHE A 1 81 ? -14.853 -9.843 3.908 1.00 96.00 81 PHE A N 1
ATOM 523 C CA . PHE A 1 81 ? -14.170 -8.557 3.738 1.00 96.00 81 PHE A CA 1
ATOM 524 C C . PHE A 1 81 ? -15.187 -7.454 3.377 1.00 96.00 81 PHE A C 1
ATOM 526 O O . PHE A 1 81 ? -15.978 -7.659 2.451 1.00 96.00 81 PHE A O 1
ATOM 533 N N . PRO A 1 82 ? -15.199 -6.300 4.074 1.00 96.62 82 PRO A N 1
ATOM 534 C CA . PRO A 1 82 ? -14.149 -5.744 4.945 1.00 96.62 82 PRO A CA 1
ATOM 535 C C . PRO A 1 82 ? -14.329 -5.995 6.460 1.00 96.62 82 PRO A C 1
ATOM 537 O O . PRO A 1 82 ? -13.856 -5.203 7.277 1.00 96.62 82 PRO A O 1
ATOM 540 N N . TYR A 1 83 ? -15.029 -7.064 6.843 1.00 95.94 83 TYR A N 1
ATOM 541 C CA . TYR A 1 83 ? -15.212 -7.573 8.214 1.00 95.94 83 TYR A CA 1
ATOM 542 C C . TYR A 1 83 ? -16.126 -6.753 9.140 1.00 95.94 83 TYR A C 1
ATOM 544 O O . TYR A 1 83 ? -16.941 -7.326 9.855 1.00 95.94 83 TYR A O 1
ATOM 552 N N . VAL A 1 84 ? -16.021 -5.425 9.121 1.00 95.69 84 VAL A N 1
ATOM 553 C CA . VAL A 1 84 ? -16.870 -4.480 9.876 1.00 95.69 84 VAL A CA 1
ATOM 554 C C . VAL A 1 84 ? -17.472 -3.460 8.918 1.00 95.69 84 VAL A C 1
ATOM 556 O O . VAL A 1 84 ? -16.873 -3.231 7.873 1.00 95.69 84 VAL A O 1
ATOM 559 N N . ASP A 1 85 ? -18.608 -2.831 9.228 1.00 95.69 85 ASP A N 1
ATOM 560 C CA . ASP A 1 85 ? -19.269 -1.833 8.362 1.00 95.69 85 ASP A CA 1
ATOM 561 C C . ASP A 1 85 ? -19.183 -0.398 8.938 1.00 95.69 85 ASP A C 1
ATOM 563 O O . ASP A 1 85 ? -18.646 -0.169 10.026 1.00 95.69 85 ASP A O 1
ATOM 567 N N . TYR A 1 86 ? -19.681 0.586 8.191 1.00 97.12 86 TYR A N 1
ATOM 568 C CA . TYR A 1 86 ? -19.967 1.930 8.691 1.00 97.12 86 TYR A CA 1
ATOM 569 C C . TYR A 1 86 ? -21.065 1.902 9.763 1.00 97.12 86 TYR A C 1
ATOM 571 O O . TYR A 1 86 ? -21.941 1.031 9.725 1.00 97.12 86 TYR A O 1
ATOM 579 N N . PRO A 1 87 ? -21.111 2.896 10.669 1.00 96.56 87 PRO A N 1
ATOM 580 C CA . PRO A 1 87 ? -22.259 3.061 11.545 1.00 96.56 87 PRO A CA 1
ATOM 581 C C . PRO A 1 87 ? -23.548 3.251 10.720 1.00 96.56 87 PRO A C 1
ATOM 583 O O . PRO A 1 87 ? -23.525 3.977 9.719 1.00 96.56 87 PRO A O 1
ATOM 586 N N . PRO A 1 88 ? -24.696 2.679 11.138 1.00 93.94 88 PRO A N 1
ATOM 587 C CA . PRO A 1 88 ? -25.926 2.676 10.337 1.00 93.94 88 PRO A CA 1
ATOM 588 C C . PRO A 1 88 ? -26.436 4.062 9.919 1.00 93.94 88 PRO A C 1
ATOM 590 O O . PRO A 1 88 ? -27.079 4.194 8.880 1.00 93.94 88 PRO A O 1
ATOM 593 N N . LYS A 1 89 ? -26.151 5.097 10.720 1.00 95.62 89 LYS A N 1
ATOM 594 C CA . LYS A 1 89 ? -26.586 6.480 10.475 1.00 95.62 89 LYS A CA 1
ATOM 595 C C . LYS A 1 89 ? -25.766 7.209 9.407 1.00 95.62 89 LYS A C 1
ATOM 597 O O . LYS A 1 89 ? -26.265 8.179 8.844 1.00 95.62 89 LYS A O 1
ATOM 602 N N . VAL A 1 90 ? -24.558 6.737 9.085 1.00 96.12 90 VAL A N 1
ATOM 603 C CA . VAL A 1 90 ? -23.727 7.368 8.053 1.00 96.12 90 VAL A CA 1
ATOM 604 C C . VAL A 1 90 ? -24.383 7.148 6.693 1.00 96.12 90 VAL A C 1
ATOM 606 O O . VAL A 1 90 ? -24.409 6.030 6.168 1.00 96.12 90 VAL A O 1
ATOM 609 N N . HIS A 1 91 ? -24.912 8.218 6.106 1.00 92.38 91 HIS A N 1
ATOM 610 C CA . HIS A 1 91 ? -25.518 8.193 4.777 1.00 92.38 91 HIS A CA 1
ATOM 611 C C . HIS A 1 91 ? -24.461 8.010 3.678 1.00 92.38 91 HIS A C 1
ATOM 613 O O . HIS A 1 91 ? -23.282 8.288 3.882 1.00 92.38 91 HIS A O 1
ATOM 619 N N . SER A 1 92 ? -24.871 7.586 2.478 1.00 91.00 92 SER A N 1
ATOM 620 C CA . SER A 1 92 ? -23.952 7.271 1.369 1.00 91.00 92 SER A CA 1
ATOM 621 C C . SER A 1 92 ? -22.985 8.411 1.023 1.00 91.00 92 SER A C 1
ATOM 623 O O . SER A 1 92 ? -21.797 8.164 0.864 1.00 91.00 92 SER A O 1
ATOM 625 N N . GLY A 1 93 ? -23.462 9.660 0.983 1.00 91.81 93 GLY A N 1
ATOM 626 C CA . GLY A 1 93 ? -22.611 10.834 0.725 1.00 91.81 93 GLY A CA 1
ATOM 627 C C . GLY A 1 93 ? -21.561 11.147 1.806 1.00 91.81 93 GLY A C 1
ATOM 628 O O . GLY A 1 93 ? -20.627 11.890 1.528 1.00 91.81 93 GLY A O 1
ATOM 629 N N . GLY A 1 94 ? -21.700 10.591 3.014 1.00 91.69 94 GLY A N 1
ATOM 630 C CA . GLY A 1 94 ? -20.743 10.728 4.121 1.00 91.69 94 GLY A CA 1
ATOM 631 C C . GLY A 1 94 ? -19.766 9.553 4.219 1.00 91.69 94 GLY A C 1
ATOM 632 O O . GLY A 1 94 ? -18.929 9.516 5.117 1.00 91.69 94 GLY A O 1
ATOM 633 N N . ARG A 1 95 ? -19.866 8.574 3.307 1.00 96.19 95 ARG A N 1
ATOM 634 C CA . ARG A 1 95 ? -18.980 7.407 3.245 1.00 96.19 95 ARG A CA 1
ATOM 635 C C . ARG A 1 95 ? -17.900 7.645 2.205 1.00 96.19 95 ARG A C 1
ATOM 637 O O . ARG A 1 95 ? -18.177 7.711 1.011 1.00 96.19 95 ARG A O 1
ATOM 644 N N . TRP A 1 96 ? -16.656 7.713 2.655 1.00 96.19 96 TRP A N 1
ATOM 645 C CA . TRP A 1 96 ? -15.496 7.709 1.772 1.00 96.19 96 TRP A CA 1
ATOM 646 C C . TRP A 1 96 ? -14.890 6.321 1.766 1.00 96.19 96 TRP A C 1
ATOM 648 O O . TRP A 1 96 ? -14.364 5.901 2.787 1.00 96.19 96 TRP A O 1
ATOM 658 N N . THR A 1 97 ? -14.984 5.598 0.651 1.00 96.31 97 THR A N 1
ATOM 659 C CA . THR A 1 97 ? -14.427 4.247 0.501 1.00 96.31 97 THR A CA 1
ATOM 660 C C . THR A 1 97 ? -13.487 4.206 -0.695 1.00 96.31 97 THR A C 1
ATOM 662 O O . THR A 1 97 ? -13.839 4.670 -1.779 1.00 96.31 97 THR A O 1
ATOM 665 N N . ARG A 1 98 ? -12.311 3.604 -0.518 1.00 94.12 98 ARG A N 1
ATOM 666 C CA . ARG A 1 98 ? -11.401 3.262 -1.611 1.00 94.12 98 ARG A CA 1
ATOM 667 C C . ARG A 1 98 ? -10.916 1.838 -1.430 1.00 94.12 98 ARG A C 1
ATOM 669 O O . ARG A 1 98 ? -10.383 1.495 -0.382 1.00 94.12 98 ARG A O 1
ATOM 676 N N . GLU A 1 99 ? -11.048 1.043 -2.479 1.00 94.25 99 GLU A N 1
ATOM 677 C CA . GLU A 1 99 ? -10.531 -0.317 -2.519 1.00 94.25 99 GLU A CA 1
ATOM 678 C C . GLU A 1 99 ? -9.420 -0.430 -3.563 1.00 94.25 99 GLU A C 1
ATOM 680 O O . GLU A 1 99 ? -9.515 0.136 -4.653 1.00 94.25 99 GLU A O 1
ATOM 685 N N . THR A 1 100 ? -8.381 -1.182 -3.220 1.00 92.50 100 THR A N 1
ATOM 686 C CA . THR A 1 100 ? -7.284 -1.550 -4.104 1.00 92.50 100 THR A CA 1
ATOM 687 C C . THR A 1 100 ? -7.115 -3.076 -4.051 1.00 92.50 100 THR A C 1
ATOM 689 O O . THR A 1 1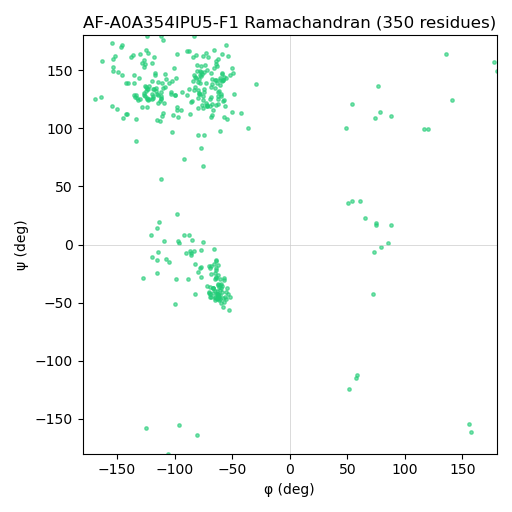00 ? -6.821 -3.610 -2.978 1.00 92.50 100 THR A O 1
ATOM 692 N N . PRO A 1 101 ? -7.278 -3.810 -5.172 1.00 90.94 101 PRO A N 1
ATOM 693 C CA . PRO A 1 101 ? -7.240 -5.280 -5.172 1.00 90.94 101 PRO A CA 1
ATOM 694 C C . PRO A 1 101 ? -5.914 -5.883 -4.699 1.00 90.94 101 PRO A C 1
ATOM 696 O O . PRO A 1 101 ? -5.890 -6.993 -4.169 1.00 90.94 101 PRO A O 1
ATOM 699 N N . MET A 1 102 ? -4.823 -5.155 -4.929 1.00 91.56 102 MET A N 1
ATOM 700 C CA . MET A 1 102 ? -3.472 -5.537 -4.560 1.00 91.56 102 MET A CA 1
ATOM 701 C C . MET A 1 102 ? -2.659 -4.274 -4.284 1.00 91.56 102 MET A C 1
ATOM 703 O O . MET A 1 102 ? -2.444 -3.467 -5.190 1.00 91.56 102 MET A O 1
ATOM 707 N N . ASP A 1 103 ? -2.204 -4.110 -3.051 1.00 94.31 103 ASP A N 1
ATOM 708 C CA . ASP A 1 103 ? -1.271 -3.064 -2.650 1.00 94.31 103 ASP A CA 1
ATOM 709 C C . ASP A 1 103 ? -0.346 -3.563 -1.539 1.00 94.31 103 ASP A C 1
ATOM 711 O O . ASP A 1 103 ? -0.587 -4.621 -0.951 1.00 94.31 103 ASP A O 1
ATOM 715 N N . ARG A 1 104 ? 0.687 -2.773 -1.237 1.00 93.56 104 ARG A N 1
ATOM 716 C CA . ARG A 1 104 ? 1.487 -2.942 -0.029 1.00 93.56 104 ARG A CA 1
ATOM 717 C C . ARG A 1 104 ? 1.269 -1.774 0.913 1.00 93.56 104 ARG A C 1
ATOM 719 O O . ARG A 1 104 ? 1.526 -0.628 0.551 1.00 93.56 104 ARG A O 1
ATOM 726 N N . VAL A 1 105 ? 0.886 -2.091 2.138 1.00 95.75 105 VAL A N 1
ATOM 727 C CA . VAL A 1 105 ? 0.761 -1.136 3.243 1.00 95.75 105 VAL A CA 1
ATOM 728 C C . VAL A 1 105 ? 1.604 -1.604 4.417 1.00 95.75 105 VAL A C 1
ATOM 730 O O . VAL A 1 105 ? 2.088 -2.735 4.434 1.00 95.75 105 VAL A O 1
ATOM 733 N N . TYR A 1 106 ? 1.797 -0.732 5.396 1.00 96.62 106 TYR A N 1
ATOM 734 C CA . TYR A 1 106 ? 2.464 -1.083 6.637 1.00 96.62 106 TYR A CA 1
ATOM 735 C C . TYR A 1 106 ? 1.497 -0.926 7.799 1.00 96.62 106 TYR A C 1
ATOM 737 O O . TYR A 1 106 ? 0.634 -0.052 7.798 1.00 96.62 106 TYR A O 1
ATOM 745 N N . VAL A 1 107 ? 1.670 -1.770 8.807 1.00 97.44 107 VAL A N 1
ATOM 746 C CA . VAL A 1 107 ? 1.000 -1.645 10.099 1.00 97.44 107 VAL A CA 1
ATOM 747 C C . VAL A 1 107 ? 2.031 -1.670 11.217 1.00 97.44 107 VAL A C 1
ATOM 749 O O . VAL A 1 107 ? 3.142 -2.161 11.031 1.00 97.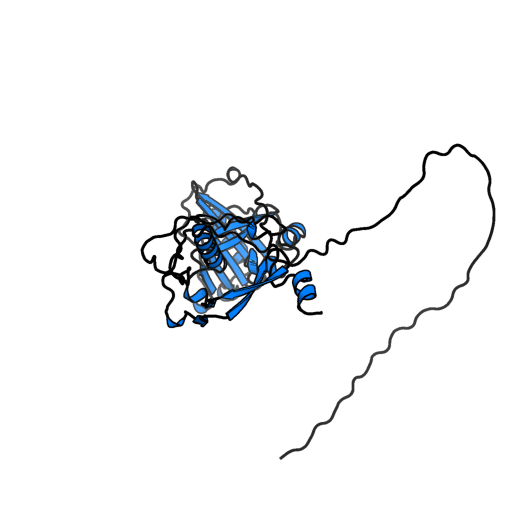44 107 VAL A O 1
ATOM 752 N N . ILE A 1 108 ? 1.663 -1.145 12.383 1.00 97.00 108 ILE A N 1
ATOM 753 C CA . ILE A 1 108 ? 2.465 -1.286 13.598 1.00 97.00 108 ILE A CA 1
ATOM 754 C C . ILE A 1 108 ? 2.057 -2.599 14.272 1.00 97.00 108 ILE A C 1
ATOM 756 O O . ILE A 1 108 ? 0.927 -2.730 14.743 1.00 97.00 108 ILE A O 1
ATOM 760 N N . LEU A 1 109 ? 2.967 -3.569 14.288 1.00 95.69 109 LEU A N 1
ATOM 761 C CA . LEU A 1 109 ? 2.797 -4.869 14.927 1.00 95.69 109 LEU A CA 1
ATOM 762 C C . LEU A 1 109 ? 3.717 -4.920 16.144 1.00 95.69 109 LEU A C 1
ATOM 764 O O . LEU A 1 109 ? 4.931 -4.847 16.005 1.00 95.69 109 LEU A O 1
ATOM 768 N N . GLY A 1 110 ? 3.145 -4.971 17.344 1.00 94.31 110 GLY A N 1
ATOM 769 C CA . GLY A 1 110 ? 3.887 -4.661 18.560 1.00 94.31 110 GLY A CA 1
ATOM 770 C C . GLY A 1 110 ? 4.457 -3.244 18.481 1.00 94.31 110 GLY A C 1
ATOM 771 O O . GLY A 1 110 ? 3.709 -2.264 18.454 1.00 94.31 110 GLY A O 1
ATOM 772 N N . ASP A 1 111 ? 5.780 -3.168 18.408 1.00 93.44 111 ASP A N 1
ATOM 773 C CA . ASP A 1 111 ? 6.606 -1.963 18.416 1.00 93.44 111 ASP A CA 1
ATOM 774 C C . ASP A 1 111 ? 7.374 -1.722 17.104 1.00 93.44 111 ASP A C 1
ATOM 776 O O . ASP A 1 111 ? 8.280 -0.889 17.063 1.00 93.44 111 ASP A O 1
ATOM 780 N N . HIS A 1 112 ? 7.023 -2.424 16.023 1.00 94.06 112 HIS A N 1
ATOM 781 C CA . HIS A 1 112 ? 7.714 -2.315 14.741 1.00 94.06 112 HIS A CA 1
ATOM 782 C C . HIS A 1 112 ? 6.763 -2.239 13.548 1.00 94.06 112 HIS A C 1
ATOM 784 O O . HIS A 1 112 ? 5.585 -2.589 13.618 1.00 94.06 112 HIS A O 1
ATOM 790 N N . LEU A 1 113 ? 7.301 -1.785 12.415 1.00 95.44 113 LEU A N 1
ATOM 791 C CA . LEU A 1 113 ? 6.589 -1.775 11.144 1.00 95.44 113 LEU A CA 1
ATOM 792 C C . LEU A 1 113 ? 6.570 -3.173 10.530 1.00 95.44 113 LEU A C 1
ATOM 794 O O . LEU A 1 113 ? 7.608 -3.807 10.351 1.00 95.44 113 LEU A O 1
ATOM 798 N N . HIS A 1 114 ? 5.380 -3.616 10.147 1.00 94.88 114 HIS A N 1
ATOM 799 C CA . HIS A 1 114 ? 5.149 -4.870 9.453 1.00 94.88 114 HIS A CA 1
ATOM 800 C C . HIS A 1 114 ? 4.501 -4.591 8.099 1.00 94.88 114 HIS A C 1
ATOM 802 O O . HIS A 1 114 ? 3.476 -3.913 8.022 1.00 94.88 114 HIS A O 1
ATOM 808 N N . ALA A 1 115 ? 5.116 -5.086 7.026 1.00 94.12 115 ALA A N 1
ATOM 809 C CA . ALA A 1 115 ? 4.587 -4.940 5.676 1.00 94.12 115 ALA A CA 1
ATOM 810 C C . ALA A 1 115 ? 3.478 -5.966 5.427 1.00 94.12 115 ALA A C 1
ATOM 812 O O . ALA A 1 115 ? 3.664 -7.154 5.681 1.00 94.12 115 ALA A O 1
ATOM 813 N N . LEU A 1 116 ? 2.361 -5.509 4.873 1.00 94.44 116 LEU A N 1
ATOM 814 C CA . LEU A 1 116 ? 1.250 -6.343 4.434 1.00 94.44 116 LEU A CA 1
ATOM 815 C C . LEU A 1 116 ? 1.053 -6.171 2.935 1.00 94.44 116 LEU A C 1
ATOM 817 O O . LEU A 1 116 ? 1.018 -5.045 2.439 1.00 94.44 116 LEU A O 1
ATOM 821 N N . GLU A 1 117 ? 0.886 -7.284 2.230 1.00 93.31 117 GLU A N 1
ATOM 822 C CA . GLU A 1 117 ? 0.590 -7.313 0.798 1.00 93.31 117 GLU A CA 1
ATOM 823 C C . GLU A 1 117 ? -0.750 -8.010 0.571 1.00 93.31 117 GLU A C 1
ATOM 825 O O . GLU A 1 117 ? -0.991 -9.105 1.086 1.00 93.31 117 GLU A O 1
ATOM 830 N N . GLY A 1 118 ? -1.640 -7.376 -0.189 1.00 94.50 118 GLY A N 1
ATOM 831 C CA . GLY A 1 118 ? -2.925 -7.975 -0.523 1.00 94.50 118 GLY A CA 1
ATOM 832 C C . GLY A 1 118 ? -4.009 -6.971 -0.878 1.00 94.50 118 GLY A C 1
ATOM 833 O O . GLY A 1 118 ? -3.729 -5.862 -1.333 1.00 94.50 118 GLY A O 1
ATOM 834 N N . ARG A 1 119 ? -5.266 -7.374 -0.677 1.00 95.25 119 ARG A N 1
ATOM 835 C CA . ARG A 1 119 ? -6.429 -6.515 -0.922 1.00 95.25 119 ARG A CA 1
ATOM 836 C C . ARG A 1 119 ? -6.543 -5.503 0.208 1.00 95.25 119 ARG A C 1
ATOM 838 O O . ARG A 1 119 ? -6.638 -5.884 1.372 1.00 95.25 119 ARG A O 1
ATOM 845 N N . VAL A 1 120 ? -6.570 -4.226 -0.151 1.00 96.88 120 VAL A N 1
ATOM 846 C CA . VAL A 1 120 ? -6.597 -3.103 0.786 1.00 96.88 120 VAL A CA 1
ATOM 847 C C . VAL A 1 120 ? -7.878 -2.310 0.589 1.00 96.88 120 VAL A C 1
ATOM 849 O O . VAL A 1 120 ? -8.240 -1.982 -0.539 1.00 96.88 120 VAL A O 1
ATOM 852 N N . MET A 1 121 ? -8.553 -1.960 1.680 1.00 97.81 121 MET A N 1
ATOM 853 C CA . MET A 1 121 ? -9.671 -1.024 1.647 1.00 97.81 121 MET A CA 1
ATOM 854 C C . MET A 1 121 ? -9.533 0.029 2.731 1.00 97.81 121 MET A C 1
ATOM 856 O O . MET A 1 121 ? -9.412 -0.305 3.908 1.00 97.81 121 MET A O 1
ATOM 860 N N . THR A 1 122 ? -9.597 1.296 2.335 1.00 97.44 122 THR A N 1
ATOM 861 C CA . THR A 1 122 ? -9.710 2.418 3.261 1.00 97.44 122 THR A CA 1
ATOM 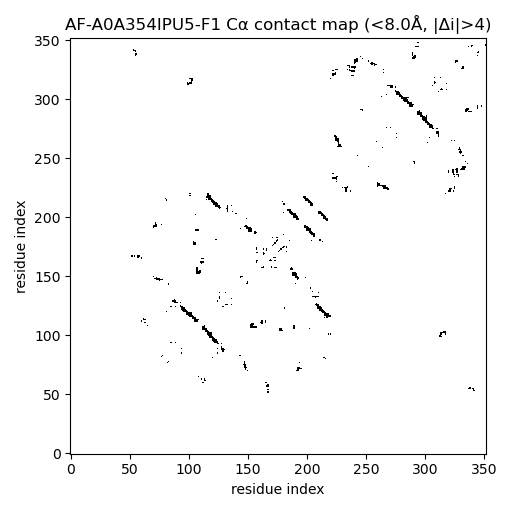862 C C . THR A 1 122 ? -11.138 2.930 3.293 1.00 97.44 122 THR A C 1
ATOM 864 O O . THR A 1 122 ? -11.834 2.988 2.273 1.00 97.44 122 THR A O 1
ATOM 867 N N . ARG A 1 123 ? -11.591 3.289 4.489 1.00 97.69 123 ARG A N 1
ATOM 868 C CA . ARG A 1 123 ? -12.893 3.895 4.733 1.00 97.69 123 ARG A CA 1
ATOM 869 C C . ARG A 1 123 ? -12.759 5.067 5.679 1.00 97.69 123 ARG A C 1
ATOM 871 O O . ARG A 1 123 ? -11.945 5.011 6.587 1.00 97.69 123 ARG A O 1
ATOM 878 N N . GLN A 1 124 ? -13.575 6.091 5.494 1.00 97.44 124 GLN A N 1
ATOM 879 C CA . GLN A 1 124 ? -13.615 7.261 6.362 1.00 97.44 124 GLN A CA 1
ATOM 880 C C . GLN A 1 124 ? -15.043 7.799 6.461 1.00 97.44 124 GLN A C 1
ATOM 882 O O . GLN A 1 124 ? -15.814 7.694 5.499 1.00 97.44 124 GLN A O 1
ATOM 887 N N . PHE A 1 125 ? -15.396 8.330 7.631 1.00 98.00 125 PHE A N 1
ATOM 888 C CA . PHE A 1 125 ? -16.658 9.024 7.878 1.00 98.00 125 PHE A CA 1
ATOM 889 C C . PHE A 1 125 ? -16.510 10.044 9.013 1.00 98.00 125 PHE A C 1
ATOM 891 O O . PHE A 1 125 ? -15.699 9.865 9.925 1.00 98.00 125 PHE A O 1
ATOM 898 N N . ALA A 1 126 ? -17.337 11.090 8.987 1.00 97.62 126 ALA A N 1
ATOM 899 C CA . ALA A 1 126 ? -17.392 12.076 10.059 1.00 97.62 126 ALA A CA 1
ATOM 900 C C . ALA A 1 126 ? -18.311 11.611 11.201 1.00 97.62 126 ALA A C 1
ATOM 902 O O . ALA A 1 126 ? -19.410 11.098 10.977 1.00 97.62 126 ALA A O 1
ATOM 903 N N . HIS A 1 127 ? -17.909 11.864 12.444 1.00 97.62 127 HIS A N 1
ATOM 904 C CA . HIS A 1 127 ? -18.670 11.520 13.650 1.00 97.62 127 HIS A CA 1
ATOM 905 C C . HIS A 1 127 ? -20.059 12.162 13.684 1.00 97.62 127 HIS A C 1
ATOM 907 O O . HIS A 1 127 ? -21.034 11.530 14.094 1.00 97.62 127 HIS A O 1
ATOM 913 N N . ARG A 1 128 ? -20.173 13.390 13.162 1.00 96.69 128 ARG A N 1
ATOM 914 C CA . ARG A 1 128 ? -21.455 14.096 13.021 1.00 96.69 128 ARG A CA 1
ATOM 915 C C . ARG A 1 128 ? -22.450 13.349 12.124 1.00 96.69 128 ARG A C 1
ATOM 917 O O . ARG A 1 128 ? -23.636 13.346 12.430 1.00 96.69 128 ARG A O 1
ATOM 924 N N . ASP A 1 129 ? -21.971 12.674 11.077 1.00 96.75 129 ASP A N 1
ATOM 925 C CA . ASP A 1 129 ? -22.817 11.920 10.142 1.00 96.75 129 ASP A CA 1
ATOM 926 C C . ASP A 1 129 ? -23.243 10.580 10.763 1.00 96.75 129 ASP A C 1
ATOM 928 O O . ASP A 1 129 ? -24.316 10.056 10.473 1.00 96.75 129 ASP A O 1
ATOM 932 N N . ALA A 1 130 ? -22.420 10.033 11.665 1.00 96.62 130 ALA A N 1
ATOM 933 C CA . ALA A 1 130 ? -22.776 8.878 12.485 1.00 96.62 130 ALA A CA 1
ATOM 934 C C . ALA A 1 130 ? -23.691 9.246 13.667 1.00 96.62 130 ALA A C 1
ATOM 936 O O . ALA A 1 130 ? -24.364 8.371 14.212 1.00 96.62 130 ALA A O 1
ATOM 937 N N . GLY A 1 131 ? -23.724 10.519 14.075 1.00 96.44 131 GLY A N 1
ATOM 938 C CA . GLY A 1 131 ? -24.388 10.967 15.298 1.00 96.44 131 GLY A CA 1
ATOM 939 C C . GLY A 1 131 ? -23.794 10.321 16.552 1.00 96.44 131 GLY A C 1
ATOM 940 O O . GLY A 1 131 ? -24.554 9.955 17.446 1.00 96.44 131 GLY A O 1
ATOM 941 N N . MET A 1 132 ? -22.472 10.130 16.569 1.00 96.88 132 MET A N 1
ATOM 942 C CA . MET A 1 132 ? -21.719 9.463 17.636 1.00 96.88 132 MET A CA 1
ATOM 943 C C . MET A 1 132 ? -20.582 10.364 18.123 1.00 96.88 132 MET A C 1
ATOM 945 O O . MET A 1 132 ? -20.069 11.183 17.365 1.00 96.88 132 MET A O 1
ATOM 949 N N . SER A 1 133 ? -20.166 10.204 19.377 1.00 97.00 133 SER A N 1
ATOM 950 C CA . SER A 1 133 ? -18.913 10.799 19.877 1.00 97.00 133 SER A CA 1
ATOM 951 C C . SER A 1 133 ? -17.695 9.950 19.492 1.00 97.00 133 SER A C 1
ATOM 953 O O . SER A 1 133 ? -17.845 8.763 19.211 1.00 97.00 133 SER A O 1
ATOM 955 N N . GLU A 1 134 ? -16.480 10.508 19.561 1.00 95.75 134 GLU A N 1
ATOM 956 C CA . GLU A 1 134 ? -15.236 9.732 19.395 1.00 95.75 134 GLU A CA 1
ATOM 957 C C . GLU A 1 134 ? -15.202 8.504 20.323 1.00 95.75 134 GLU A C 1
ATOM 959 O O . GLU A 1 134 ? -14.889 7.395 19.891 1.00 95.75 134 GLU A O 1
ATOM 964 N N . LEU A 1 135 ? -15.564 8.681 21.601 1.00 96.31 135 LEU A N 1
ATOM 965 C CA . LEU A 1 135 ? -15.579 7.589 22.575 1.00 96.31 135 LEU A CA 1
ATOM 966 C C . LEU A 1 135 ? -16.568 6.489 22.172 1.00 96.31 135 LEU A C 1
ATOM 968 O O . LEU A 1 135 ? -16.242 5.307 22.269 1.00 96.31 135 LEU A O 1
ATOM 972 N N . GLU A 1 136 ? -17.761 6.870 21.719 1.00 97.00 136 GLU A N 1
ATOM 973 C CA . GLU A 1 136 ? -18.779 5.924 21.262 1.00 97.00 136 GLU A CA 1
ATOM 974 C C . GLU A 1 136 ? -18.321 5.163 20.014 1.00 97.00 136 GLU A C 1
ATOM 976 O O . GLU A 1 136 ? -18.432 3.938 19.979 1.00 97.00 136 GLU A O 1
ATOM 981 N N . VAL A 1 137 ? -17.746 5.850 19.020 1.00 96.88 137 VAL A N 1
ATOM 982 C CA . VAL A 1 137 ? -17.211 5.206 17.811 1.00 96.88 137 VAL A CA 1
ATOM 983 C C . VAL A 1 137 ? -16.090 4.231 18.164 1.00 96.88 137 VAL A C 1
ATOM 985 O O . VAL A 1 137 ? -16.132 3.074 17.737 1.00 96.88 137 VAL A O 1
ATOM 988 N N . ARG A 1 138 ? -15.130 4.658 18.995 1.00 95.69 138 ARG A N 1
ATOM 989 C CA . ARG A 1 138 ? -14.019 3.814 19.448 1.00 95.69 138 ARG A CA 1
ATOM 990 C C . ARG A 1 138 ? -14.535 2.552 20.140 1.00 95.69 138 ARG A C 1
ATOM 992 O O . ARG A 1 138 ? -14.149 1.452 19.758 1.00 95.69 138 ARG A O 1
ATOM 999 N N . ARG A 1 139 ? -15.466 2.685 21.092 1.00 97.00 139 ARG A N 1
ATOM 1000 C CA . ARG A 1 139 ? -16.037 1.534 21.815 1.00 97.00 139 ARG A CA 1
ATOM 1001 C C . ARG A 1 139 ? -16.870 0.627 20.917 1.00 97.00 139 ARG A C 1
ATOM 1003 O O . ARG A 1 139 ? -16.798 -0.589 21.063 1.00 97.00 139 ARG A O 1
ATOM 1010 N N . ASN A 1 140 ? -17.620 1.185 19.968 1.00 97.19 140 ASN A N 1
ATOM 1011 C CA . ASN A 1 140 ? -18.389 0.394 19.010 1.00 97.19 140 ASN A CA 1
ATOM 1012 C C . ASN A 1 140 ? -17.479 -0.463 18.123 1.00 97.19 140 ASN A C 1
ATOM 1014 O O . ASN A 1 140 ? -17.737 -1.659 17.976 1.00 97.19 140 ASN A O 1
ATOM 1018 N N . TYR A 1 141 ? -16.399 0.106 17.577 1.00 97.81 141 TYR A N 1
ATOM 1019 C CA . TYR A 1 141 ? -15.455 -0.667 16.768 1.00 97.81 141 TYR A CA 1
ATOM 1020 C C . TYR A 1 141 ? -14.643 -1.660 17.597 1.00 97.81 141 TYR A C 1
ATOM 1022 O O . TYR A 1 141 ? -14.506 -2.800 17.168 1.00 97.81 141 TYR A O 1
ATOM 1030 N N . GLU A 1 142 ? -14.173 -1.290 18.791 1.00 96.62 142 GLU A N 1
ATOM 1031 C CA . GLU A 1 142 ? -13.509 -2.227 19.711 1.00 96.62 142 GLU A CA 1
ATOM 1032 C C . GLU A 1 142 ? -14.396 -3.444 20.014 1.00 96.62 142 GLU A C 1
ATOM 1034 O O . GLU A 1 142 ? -13.943 -4.582 19.902 1.00 96.62 142 GLU A O 1
ATOM 1039 N N . ASN A 1 143 ? -15.676 -3.221 20.325 1.00 96.69 143 ASN A N 1
ATOM 1040 C CA . ASN A 1 143 ? -16.624 -4.299 20.607 1.00 96.69 143 ASN A CA 1
ATOM 1041 C C . ASN A 1 143 ? -16.915 -5.158 19.366 1.00 96.69 143 ASN A C 1
ATOM 1043 O O . ASN A 1 143 ? -16.961 -6.384 19.467 1.00 96.69 143 ASN A O 1
ATOM 1047 N N . ALA A 1 144 ? -17.090 -4.541 18.192 1.00 96.50 144 ALA A N 1
ATOM 1048 C CA . ALA A 1 144 ? -17.307 -5.268 16.940 1.00 96.50 144 ALA A CA 1
ATOM 1049 C C . ALA A 1 144 ? -16.093 -6.132 16.558 1.00 96.50 144 ALA A C 1
ATOM 1051 O O . ALA A 1 144 ? -16.248 -7.271 16.122 1.00 96.50 144 ALA A O 1
ATOM 1052 N N . LEU A 1 145 ? -14.883 -5.608 16.765 1.00 97.00 145 LEU A N 1
ATOM 1053 C CA . LEU A 1 145 ? -13.628 -6.310 16.512 1.00 97.00 145 LEU A CA 1
ATOM 1054 C C . LEU A 1 145 ? -13.418 -7.454 17.513 1.00 97.00 145 LEU A C 1
ATOM 1056 O O . LEU A 1 145 ? -13.095 -8.570 17.105 1.00 97.00 145 LEU A O 1
ATOM 1060 N N . ALA A 1 146 ? -13.707 -7.232 18.795 1.00 95.19 146 ALA A N 1
ATOM 1061 C CA . ALA A 1 146 ? -13.685 -8.289 19.803 1.00 95.19 146 ALA A CA 1
ATOM 1062 C C . ALA A 1 146 ? -14.683 -9.419 19.480 1.00 95.19 146 ALA A C 1
ATOM 1064 O O . ALA A 1 146 ? -14.352 -10.595 19.635 1.00 95.19 146 ALA A O 1
ATOM 1065 N N . ALA A 1 147 ? -15.874 -9.091 18.966 1.00 94.06 147 ALA A N 1
ATOM 1066 C CA . ALA A 1 147 ? -16.891 -10.078 18.591 1.00 94.06 147 ALA A CA 1
ATOM 1067 C C . ALA A 1 147 ? -16.449 -11.014 17.449 1.00 94.06 147 ALA A C 1
ATOM 1069 O O . ALA A 1 147 ? -16.876 -12.168 17.407 1.00 94.06 147 ALA A O 1
ATOM 1070 N N . ILE A 1 148 ? -15.567 -10.554 16.554 1.00 94.31 148 ILE A N 1
ATOM 1071 C CA . ILE A 1 148 ? -14.965 -11.388 15.497 1.00 94.31 148 ILE A CA 1
ATOM 1072 C C . ILE A 1 148 ? -13.635 -12.031 15.928 1.00 94.31 148 ILE A C 1
ATOM 1074 O O . ILE A 1 148 ? -12.945 -12.630 15.104 1.00 94.31 148 ILE A O 1
ATOM 1078 N N . GLY A 1 149 ? -13.270 -11.924 17.210 1.00 94.50 149 GLY A N 1
ATOM 1079 C CA . GLY A 1 149 ? -12.037 -12.481 17.767 1.00 94.50 149 GLY A CA 1
ATOM 1080 C C . GLY A 1 149 ? -10.774 -11.698 17.406 1.00 94.50 149 GLY A C 1
ATOM 1081 O O . GLY A 1 149 ? -9.680 -12.251 17.500 1.00 94.50 149 GLY A O 1
ATOM 1082 N N . ALA A 1 150 ? -10.900 -10.442 16.972 1.00 96.19 150 ALA A N 1
ATOM 1083 C CA . ALA A 1 150 ? -9.744 -9.594 16.726 1.00 96.19 150 ALA A CA 1
ATOM 1084 C C . ALA A 1 150 ? -9.179 -9.054 18.044 1.00 96.19 150 ALA A C 1
ATOM 1086 O O . ALA A 1 150 ? -9.921 -8.625 18.929 1.00 96.19 150 ALA A O 1
ATOM 1087 N N . VAL A 1 151 ? -7.854 -9.031 18.152 1.00 95.88 151 VAL A N 1
ATOM 1088 C CA . VAL A 1 151 ? -7.130 -8.466 19.296 1.00 95.88 151 VAL A CA 1
ATOM 1089 C C . VAL A 1 151 ? -6.278 -7.292 18.843 1.00 95.88 151 VAL A C 1
ATOM 1091 O O . VAL A 1 151 ? -5.762 -7.297 17.725 1.00 95.88 151 VAL A O 1
ATOM 1094 N N . LYS A 1 152 ? -6.122 -6.283 19.704 1.00 97.12 152 LYS A N 1
ATOM 1095 C CA . LYS A 1 152 ? -5.201 -5.174 19.444 1.00 97.12 152 LYS A CA 1
ATOM 1096 C C . LYS A 1 152 ? -3.766 -5.692 19.496 1.00 97.12 152 LYS A C 1
ATOM 1098 O O . LYS A 1 152 ? -3.373 -6.304 20.486 1.00 97.12 152 LYS A O 1
ATOM 1103 N N . VAL A 1 153 ? -2.997 -5.436 18.444 1.00 96.81 153 VAL A N 1
ATOM 1104 C CA . VAL A 1 153 ? -1.609 -5.897 18.305 1.00 96.81 153 VAL A CA 1
ATOM 1105 C C . VAL A 1 153 ? -0.591 -4.762 18.269 1.00 96.81 153 VAL A C 1
ATOM 1107 O O . VAL A 1 153 ? 0.593 -5.032 18.428 1.00 96.81 153 VAL A O 1
ATOM 1110 N N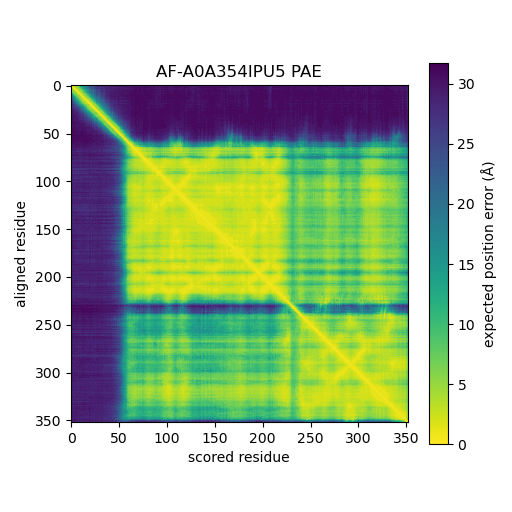 . SER A 1 154 ? -1.008 -3.503 18.100 1.00 96.56 154 SER A N 1
ATOM 1111 C CA . SER A 1 154 ? -0.104 -2.356 18.247 1.00 96.56 154 SER A CA 1
ATOM 1112 C C . SER A 1 154 ? 0.124 -2.018 19.725 1.00 96.56 154 SER A C 1
ATOM 1114 O O . SER A 1 154 ? -0.831 -1.872 20.492 1.00 96.56 154 SER A O 1
ATOM 1116 N N . THR A 1 155 ? 1.389 -1.859 20.129 1.00 95.81 155 THR A N 1
ATOM 1117 C CA . THR A 1 155 ? 1.779 -1.433 21.490 1.00 95.81 155 THR A CA 1
ATOM 1118 C C . THR A 1 155 ? 2.305 0.001 21.538 1.00 95.81 155 THR A C 1
ATOM 1120 O O . THR A 1 155 ? 2.403 0.579 22.619 1.00 95.81 155 THR A O 1
ATOM 1123 N N . VAL A 1 156 ? 2.594 0.599 20.378 1.00 96.56 156 VAL A N 1
ATOM 1124 C CA . VAL A 1 156 ? 3.073 1.981 20.232 1.00 96.56 156 VAL A CA 1
ATOM 1125 C C . VAL A 1 156 ? 2.251 2.750 19.194 1.00 96.56 156 VAL A C 1
ATOM 1127 O O . VAL A 1 156 ? 1.522 2.156 18.398 1.00 96.56 156 VAL A O 1
ATOM 1130 N N . GLN A 1 157 ? 2.364 4.079 19.215 1.00 96.25 157 GLN A N 1
ATOM 1131 C CA . GLN A 1 157 ? 1.744 4.983 18.243 1.00 96.25 157 GLN A CA 1
ATOM 1132 C C . GLN A 1 157 ? 2.741 5.394 17.137 1.00 96.25 157 GLN A C 1
ATOM 1134 O O . GLN A 1 157 ? 3.950 5.213 17.304 1.00 96.25 157 GLN A O 1
ATOM 1139 N N . PRO A 1 158 ? 2.266 5.940 16.000 1.00 95.88 158 PRO A N 1
ATOM 1140 C CA . PRO A 1 158 ? 3.125 6.307 14.873 1.00 95.88 158 PRO A CA 1
ATOM 1141 C C . PRO A 1 158 ? 4.149 7.414 15.159 1.00 95.88 158 PRO A C 1
ATOM 1143 O O . PRO A 1 158 ? 5.125 7.523 14.431 1.00 95.88 158 PRO A O 1
ATOM 1146 N N . ASP A 1 159 ? 3.946 8.229 16.198 1.00 94.44 159 ASP A N 1
ATOM 1147 C CA . ASP A 1 159 ? 4.894 9.257 16.662 1.00 94.44 159 ASP A CA 1
ATOM 1148 C C . ASP A 1 159 ? 6.069 8.673 17.455 1.00 94.44 159 ASP A C 1
ATOM 1150 O O . ASP A 1 159 ? 6.996 9.404 17.809 1.00 94.44 159 ASP A O 1
ATOM 1154 N N . ASN A 1 160 ? 6.063 7.365 17.729 1.00 95.56 160 ASN A N 1
ATOM 1155 C CA . ASN A 1 160 ? 7.189 6.706 18.364 1.00 95.56 160 ASN A CA 1
ATOM 1156 C C . ASN A 1 160 ? 8.464 6.911 17.512 1.00 95.56 160 ASN A C 1
ATOM 1158 O O . ASN A 1 160 ? 8.492 6.496 16.347 1.00 95.56 160 ASN A O 1
ATOM 1162 N N . PRO A 1 161 ? 9.548 7.481 18.080 1.00 95.25 161 PRO A N 1
ATOM 1163 C CA . PRO A 1 161 ? 10.765 7.782 17.328 1.00 95.25 161 PRO A CA 1
ATOM 1164 C C . PRO A 1 161 ? 11.391 6.571 16.630 1.00 95.25 161 PRO A C 1
ATOM 1166 O O . PRO A 1 161 ? 11.978 6.730 15.563 1.00 95.25 161 PRO A O 1
ATOM 1169 N N . ALA A 1 162 ? 11.251 5.362 17.185 1.00 93.94 162 ALA A N 1
ATOM 1170 C CA . ALA A 1 162 ? 11.759 4.142 16.562 1.00 93.94 162 ALA A CA 1
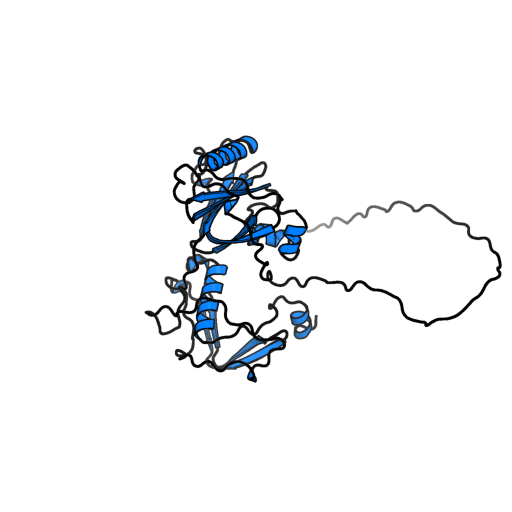ATOM 1171 C C . ALA A 1 162 ? 10.974 3.774 15.294 1.00 93.94 162 ALA A C 1
ATOM 1173 O O . ALA A 1 162 ? 11.575 3.345 14.311 1.00 93.94 162 ALA A O 1
ATOM 1174 N N . ILE A 1 163 ? 9.656 3.999 15.278 1.00 95.69 163 ILE A N 1
ATOM 1175 C CA . ILE A 1 163 ? 8.813 3.780 14.094 1.00 95.69 163 ILE A CA 1
ATOM 1176 C C . ILE A 1 163 ? 9.154 4.803 13.006 1.00 95.69 163 ILE A C 1
ATOM 1178 O O . ILE A 1 163 ? 9.347 4.431 11.848 1.00 95.69 163 ILE A O 1
ATOM 1182 N N . VAL A 1 164 ? 9.292 6.080 13.378 1.00 94.69 164 VAL A N 1
ATOM 1183 C CA . VAL A 1 164 ? 9.686 7.152 12.449 1.00 94.69 164 VAL A CA 1
ATOM 1184 C C . VAL A 1 164 ? 11.077 6.882 11.871 1.00 94.69 164 VAL A C 1
ATOM 1186 O O . VAL A 1 164 ? 11.264 6.952 10.656 1.00 94.69 164 VAL A O 1
ATOM 1189 N N . ALA A 1 165 ? 12.044 6.498 12.709 1.00 93.12 165 ALA A N 1
ATOM 1190 C CA . ALA A 1 165 ? 13.386 6.131 12.267 1.00 93.12 165 ALA A CA 1
ATOM 1191 C C . ALA A 1 165 ? 13.376 4.908 11.334 1.00 93.12 165 ALA A C 1
ATOM 1193 O O . ALA A 1 165 ? 14.035 4.931 10.295 1.00 93.12 165 ALA A O 1
ATOM 1194 N N . ALA A 1 166 ? 12.582 3.876 11.643 1.00 90.94 166 ALA A N 1
ATOM 1195 C CA . ALA A 1 166 ? 12.429 2.693 10.792 1.00 90.94 166 ALA A CA 1
ATOM 1196 C C . ALA A 1 166 ? 11.826 3.017 9.413 1.00 90.94 166 ALA A C 1
ATOM 1198 O O . ALA A 1 166 ? 12.094 2.310 8.443 1.00 90.94 166 ALA A O 1
ATOM 1199 N N . ALA A 1 167 ? 11.051 4.099 9.306 1.00 90.19 167 ALA A N 1
ATOM 1200 C CA . ALA A 1 167 ? 10.523 4.623 8.048 1.00 90.19 167 ALA A CA 1
ATOM 1201 C C . ALA A 1 167 ? 11.466 5.610 7.329 1.00 90.19 167 ALA A C 1
ATOM 1203 O O . ALA A 1 167 ? 11.070 6.222 6.338 1.00 90.19 167 ALA A O 1
ATOM 1204 N N . GLY A 1 168 ? 12.706 5.775 7.802 1.00 89.06 168 GLY A N 1
ATOM 1205 C CA . GLY A 1 168 ? 13.691 6.682 7.205 1.00 89.06 168 GLY A CA 1
ATOM 1206 C C . GLY A 1 168 ? 13.630 8.121 7.726 1.00 89.06 168 GLY A C 1
ATOM 1207 O O . GLY A 1 168 ? 14.179 9.019 7.094 1.00 89.06 168 GLY A O 1
ATOM 1208 N N . GLY A 1 169 ? 12.971 8.361 8.863 1.00 89.88 169 GLY A N 1
ATOM 1209 C CA . GLY A 1 169 ? 12.952 9.663 9.537 1.00 89.88 169 GLY A CA 1
ATOM 1210 C C . GLY A 1 169 ? 11.896 10.652 9.031 1.00 89.88 169 GLY A C 1
ATOM 1211 O O . GLY A 1 169 ? 11.835 11.773 9.529 1.00 89.88 169 GLY A O 1
ATOM 1212 N N . ASP A 1 170 ? 11.062 10.268 8.061 1.00 90.44 170 ASP A N 1
ATOM 1213 C CA . ASP A 1 170 ? 9.995 11.116 7.518 1.00 90.44 170 ASP A CA 1
ATOM 1214 C C . ASP A 1 170 ? 8.624 10.706 8.083 1.00 90.44 170 ASP A C 1
ATOM 1216 O O . ASP A 1 170 ? 7.978 9.780 7.588 1.00 90.44 170 ASP A O 1
ATOM 1220 N N . ASP A 1 171 ? 8.175 11.412 9.126 1.00 92.75 171 ASP A N 1
ATOM 1221 C CA . ASP A 1 171 ? 6.880 11.169 9.783 1.00 92.75 171 ASP A CA 1
ATOM 1222 C C . ASP A 1 171 ? 5.686 11.377 8.835 1.00 92.75 171 ASP A C 1
ATOM 1224 O O . ASP A 1 171 ? 4.725 10.604 8.854 1.00 92.75 171 ASP A O 1
ATOM 1228 N N . TYR A 1 172 ? 5.755 12.365 7.938 1.00 92.44 172 TYR A N 1
ATOM 1229 C CA . TYR A 1 172 ? 4.682 12.598 6.974 1.00 92.44 172 TYR A CA 1
ATOM 1230 C C . TYR A 1 172 ? 4.563 11.419 6.006 1.00 92.44 172 TYR A C 1
ATOM 1232 O O . TYR A 1 172 ? 3.464 10.912 5.768 1.00 92.44 172 TYR A O 1
ATOM 1240 N N . PHE A 1 173 ? 5.694 10.952 5.472 1.00 92.38 173 PHE A N 1
ATOM 1241 C CA . PHE A 1 173 ? 5.734 9.790 4.592 1.00 92.38 173 PHE A CA 1
ATOM 1242 C C . PHE A 1 173 ? 5.260 8.519 5.305 1.00 92.38 173 PHE A C 1
ATOM 1244 O O . PHE A 1 173 ? 4.426 7.795 4.757 1.00 92.38 173 PHE A O 1
ATOM 1251 N N . LEU A 1 174 ? 5.723 8.277 6.535 1.00 95.06 174 LEU A N 1
ATOM 1252 C CA . LEU A 1 174 ? 5.256 7.174 7.375 1.00 95.06 174 LEU A CA 1
ATOM 1253 C C . LEU A 1 174 ? 3.727 7.191 7.499 1.00 95.06 174 LEU A C 1
ATOM 1255 O O . LEU A 1 174 ? 3.053 6.221 7.148 1.00 95.06 174 LEU A O 1
ATOM 1259 N N . ARG A 1 175 ? 3.160 8.304 7.967 1.00 95.62 175 ARG A N 1
ATOM 1260 C CA . ARG A 1 175 ? 1.729 8.387 8.271 1.00 95.62 175 ARG A CA 1
ATOM 1261 C C . ARG A 1 175 ? 0.872 8.337 7.013 1.00 95.62 175 ARG A C 1
ATOM 1263 O O . ARG A 1 175 ? -0.112 7.603 6.985 1.00 95.62 175 ARG A O 1
ATOM 1270 N N . LYS A 1 176 ? 1.227 9.081 5.961 1.00 93.88 176 LYS A N 1
ATOM 1271 C CA . LYS A 1 176 ? 0.404 9.188 4.744 1.00 93.88 176 LYS A CA 1
ATOM 1272 C C . LYS A 1 176 ? 0.598 8.044 3.764 1.00 93.88 176 LYS A C 1
ATOM 1274 O O . LYS A 1 176 ? -0.385 7.562 3.205 1.00 93.88 176 LYS A O 1
ATOM 1279 N N . SER A 1 177 ? 1.839 7.627 3.542 1.00 91.31 177 SER A N 1
ATOM 1280 C CA . SER A 1 177 ? 2.175 6.701 2.458 1.00 91.31 177 SER A CA 1
ATOM 1281 C C . SER A 1 177 ? 2.309 5.261 2.933 1.00 91.31 177 SER A C 1
ATOM 1283 O O . SER A 1 177 ? 2.042 4.352 2.153 1.00 91.31 177 SER A O 1
ATOM 1285 N N . MET A 1 178 ? 2.713 5.035 4.188 1.00 94.69 178 MET A N 1
ATOM 1286 C CA . MET A 1 178 ? 2.920 3.680 4.708 1.00 94.69 178 MET A CA 1
ATOM 1287 C C . MET A 1 178 ? 1.739 3.187 5.545 1.00 94.69 178 MET A C 1
ATOM 1289 O O . MET A 1 178 ? 1.221 2.107 5.271 1.00 94.69 178 MET A O 1
ATOM 1293 N N . LEU A 1 179 ? 1.300 3.980 6.527 1.00 96.94 179 LEU A N 1
ATOM 1294 C CA . LEU A 1 179 ? 0.218 3.631 7.461 1.00 96.94 179 LEU A CA 1
ATOM 1295 C C . LEU A 1 179 ? -1.183 4.062 6.981 1.00 96.94 179 LEU A C 1
ATOM 1297 O O . LEU A 1 179 ? -2.183 3.728 7.611 1.00 96.94 179 LEU A O 1
ATOM 1301 N N . MET A 1 180 ? -1.260 4.811 5.875 1.00 95.75 180 MET A N 1
ATOM 1302 C CA . MET A 1 180 ? -2.495 5.322 5.257 1.00 95.75 180 MET A CA 1
ATOM 1303 C C . MET A 1 180 ? -3.417 6.122 6.197 1.00 95.75 180 MET A C 1
ATOM 1305 O O . MET A 1 180 ? -4.641 6.040 6.093 1.00 95.75 180 MET A O 1
ATOM 1309 N N . ILE A 1 181 ? -2.848 6.921 7.100 1.00 95.88 181 ILE A N 1
ATOM 1310 C CA . ILE A 1 181 ? -3.610 7.703 8.078 1.00 95.88 181 ILE A CA 1
ATOM 1311 C C . ILE A 1 181 ? -4.255 8.934 7.398 1.00 95.88 181 ILE A C 1
ATOM 1313 O O . ILE A 1 181 ? -3.534 9.801 6.876 1.00 95.88 181 ILE A O 1
ATOM 1317 N N . PRO A 1 182 ? -5.600 9.068 7.410 1.00 91.56 182 PRO A N 1
ATOM 1318 C CA . PRO A 1 182 ? -6.305 10.147 6.708 1.00 91.56 182 PRO A CA 1
ATOM 1319 C C . PRO A 1 182 ? -5.973 11.554 7.208 1.00 91.56 182 PRO A C 1
ATOM 1321 O O . PRO A 1 182 ? -5.840 12.465 6.392 1.00 91.56 182 PRO A O 1
ATOM 1324 N N . ASP A 1 183 ? -5.719 11.712 8.508 1.00 91.44 183 ASP A N 1
ATOM 1325 C CA . ASP A 1 183 ? -5.301 12.957 9.163 1.00 91.44 183 ASP A CA 1
ATOM 1326 C C . ASP A 1 183 ? -4.152 12.669 10.148 1.00 91.44 183 ASP A C 1
ATOM 1328 O O . ASP A 1 183 ? -4.145 11.649 10.831 1.00 91.44 183 ASP A O 1
ATOM 1332 N N . LEU A 1 184 ? -3.143 13.544 10.202 1.00 89.19 184 LEU A N 1
ATOM 1333 C CA . LEU A 1 184 ? -1.943 13.325 11.019 1.00 89.19 184 LEU A CA 1
ATOM 1334 C C . LEU A 1 184 ? -2.232 13.306 12.529 1.00 89.19 184 LEU A C 1
ATOM 1336 O O . LEU A 1 184 ? -1.464 12.686 13.262 1.00 89.19 184 LEU A O 1
ATOM 1340 N N . GLY A 1 185 ? -3.316 13.946 12.978 1.00 90.00 185 GLY A N 1
ATOM 1341 C CA . GLY A 1 185 ? -3.729 14.025 14.381 1.00 90.00 185 GLY A CA 1
ATOM 1342 C C . GLY A 1 185 ? -4.567 12.844 14.880 1.00 90.00 185 GLY A C 1
ATOM 1343 O O . GLY A 1 185 ? -5.028 12.876 16.018 1.00 90.00 185 GLY A O 1
ATOM 1344 N N . MET A 1 186 ? -4.801 11.816 14.060 1.00 94.94 186 MET A N 1
ATOM 1345 C CA . MET A 1 186 ? -5.574 10.647 14.487 1.00 94.94 186 MET A CA 1
ATOM 1346 C C . MET A 1 186 ? -4.768 9.699 15.377 1.00 94.94 186 MET A C 1
ATOM 1348 O O . MET A 1 186 ? -3.585 9.447 15.133 1.00 94.94 186 MET A O 1
ATOM 1352 N N . SER A 1 187 ? -5.448 9.086 16.349 1.00 95.31 187 SER A N 1
ATOM 1353 C CA . SER A 1 187 ? -4.959 7.878 17.016 1.00 95.31 187 SER A CA 1
ATOM 1354 C C . SER A 1 187 ? -4.833 6.730 16.015 1.00 95.31 187 SER A C 1
ATOM 1356 O O . SER A 1 187 ? -5.496 6.741 14.978 1.00 95.31 187 SER A O 1
ATOM 1358 N N . TYR A 1 188 ? -4.043 5.711 16.341 1.00 97.62 188 TYR A N 1
ATOM 1359 C CA . TYR A 1 188 ? -3.794 4.585 15.447 1.00 97.62 188 TYR A CA 1
ATOM 1360 C C . TYR A 1 188 ? -3.735 3.262 16.213 1.00 97.62 188 TYR A C 1
ATOM 1362 O O . TYR A 1 188 ? -2.792 3.005 16.963 1.00 97.62 188 TYR A O 1
ATOM 1370 N N . ASP A 1 189 ? -4.727 2.401 15.989 1.00 98.12 189 ASP A N 1
ATOM 1371 C CA . ASP A 1 189 ? -4.817 1.094 16.634 1.00 98.12 189 ASP A CA 1
ATOM 1372 C C . ASP A 1 189 ? -4.954 -0.022 15.603 1.00 98.12 189 ASP A C 1
ATOM 1374 O O . ASP A 1 189 ? -5.840 0.016 14.751 1.00 98.12 189 ASP A O 1
ATOM 1378 N N . VAL A 1 190 ? -4.087 -1.032 15.697 1.00 98.44 190 VAL A N 1
ATOM 1379 C CA . VAL A 1 190 ? -4.077 -2.189 14.795 1.00 98.44 190 VAL A CA 1
ATOM 1380 C C . VAL A 1 190 ? -4.694 -3.382 15.501 1.00 98.44 190 VAL A C 1
ATOM 1382 O O . VAL A 1 190 ? -4.270 -3.742 16.598 1.00 98.44 190 VAL A O 1
ATOM 1385 N N . TYR A 1 191 ? -5.645 -4.024 14.838 1.00 98.19 191 TYR A N 1
ATOM 1386 C CA . TYR A 1 191 ? -6.330 -5.225 15.282 1.00 98.19 191 TYR A CA 1
ATOM 1387 C C . TYR A 1 191 ? -6.097 -6.368 14.296 1.00 98.19 191 TYR A C 1
ATOM 1389 O O . TYR A 1 191 ? -6.108 -6.171 13.078 1.00 98.19 191 TYR A O 1
ATOM 1397 N N . LEU A 1 192 ? -5.917 -7.570 14.836 1.00 97.50 192 LEU A N 1
ATOM 1398 C CA . LEU A 1 192 ? -5.724 -8.798 14.076 1.00 97.50 192 LEU A CA 1
ATOM 1399 C C . LEU A 1 192 ? -6.674 -9.882 14.584 1.00 97.50 192 LEU A C 1
ATOM 1401 O O . LEU A 1 192 ? -6.638 -10.224 15.764 1.00 97.50 192 LEU A O 1
ATOM 1405 N N . ALA A 1 193 ? -7.469 -10.462 13.685 1.00 95.88 193 ALA A N 1
ATOM 1406 C CA . ALA A 1 193 ? -8.136 -11.746 13.902 1.00 95.88 193 ALA A CA 1
ATOM 1407 C C . ALA A 1 193 ? -7.469 -12.836 13.056 1.00 95.88 193 ALA A C 1
ATOM 1409 O O . ALA A 1 193 ? -7.096 -12.600 11.903 1.00 95.88 193 ALA A O 1
ATOM 1410 N N . ARG A 1 194 ? -7.361 -14.049 13.605 1.00 95.12 194 ARG A N 1
ATOM 1411 C CA . ARG A 1 194 ? -6.899 -15.232 12.867 1.00 95.12 194 ARG A CA 1
ATOM 1412 C C . ARG A 1 194 ? -8.031 -16.225 12.659 1.00 95.12 194 ARG A C 1
ATOM 1414 O O . ARG A 1 194 ? -8.776 -16.499 13.596 1.00 95.12 194 ARG A O 1
ATOM 1421 N N . LYS A 1 195 ? -8.110 -16.822 11.471 1.00 92.94 195 LYS A N 1
ATOM 1422 C CA . LYS A 1 195 ? -8.991 -17.964 11.192 1.00 92.94 195 LYS A CA 1
ATOM 1423 C C . LYS A 1 195 ? -8.283 -18.946 10.265 1.00 92.94 195 LYS A C 1
ATOM 1425 O O . LYS A 1 195 ? -8.000 -18.623 9.112 1.00 92.94 195 LYS A O 1
ATOM 1430 N N . GLY A 1 196 ? -7.957 -20.136 10.763 1.00 89.25 196 GLY A N 1
ATOM 1431 C CA . GLY A 1 196 ? -7.018 -21.039 10.102 1.00 89.25 196 GLY A CA 1
ATOM 1432 C C . GLY A 1 196 ? -5.704 -20.325 9.760 1.00 89.25 196 GLY A C 1
ATOM 1433 O O . GLY A 1 196 ? -5.074 -19.711 10.621 1.00 89.25 196 GLY A O 1
ATOM 1434 N N . ASN A 1 197 ? -5.320 -20.366 8.482 1.00 87.25 197 ASN A N 1
ATOM 1435 C CA . ASN A 1 197 ? -4.133 -19.671 7.970 1.00 87.25 197 ASN A CA 1
ATOM 1436 C C . ASN A 1 197 ? -4.398 -18.206 7.576 1.00 87.25 197 ASN A C 1
ATOM 1438 O O . ASN A 1 197 ? -3.454 -17.496 7.235 1.00 87.25 197 ASN A O 1
ATOM 1442 N N . ALA A 1 198 ? -5.657 -17.756 7.586 1.00 91.12 198 ALA A N 1
ATOM 1443 C CA . ALA A 1 198 ? -6.016 -16.398 7.208 1.00 91.12 198 ALA A CA 1
ATOM 1444 C C . ALA A 1 198 ? -5.791 -15.417 8.366 1.00 91.12 198 ALA A C 1
ATOM 1446 O O . ALA A 1 198 ? -6.029 -15.726 9.540 1.00 91.12 198 ALA A O 1
ATOM 1447 N N . ARG A 1 199 ? -5.349 -14.213 8.003 1.00 94.75 199 ARG A N 1
ATOM 1448 C CA . ARG A 1 199 ? -5.122 -13.083 8.902 1.00 94.75 199 ARG A CA 1
ATOM 1449 C C . ARG A 1 199 ? -5.963 -11.911 8.422 1.00 94.75 199 ARG A C 1
ATOM 1451 O O . ARG A 1 199 ? -5.889 -11.518 7.258 1.00 94.75 199 ARG A O 1
ATOM 1458 N N . HIS A 1 200 ? -6.774 -11.383 9.324 1.00 95.75 200 HIS A N 1
ATOM 1459 C CA . HIS A 1 200 ? -7.722 -10.316 9.046 1.00 95.75 200 HIS A CA 1
ATOM 1460 C C . HIS A 1 200 ? -7.271 -9.073 9.803 1.00 95.75 200 HIS A C 1
ATOM 1462 O O . HIS A 1 200 ? -7.378 -9.019 11.030 1.00 95.75 200 HIS A O 1
ATOM 1468 N N . TRP A 1 201 ? -6.735 -8.102 9.069 1.00 98.25 201 TRP A N 1
ATOM 1469 C CA . TRP A 1 201 ? -6.162 -6.888 9.638 1.00 98.25 201 TRP A CA 1
ATOM 1470 C C . TRP A 1 201 ? -7.152 -5.740 9.545 1.00 98.25 201 TRP A C 1
ATOM 1472 O O . TRP A 1 201 ? -7.683 -5.456 8.467 1.00 98.25 201 TRP A O 1
ATOM 1482 N N . ILE A 1 202 ? -7.379 -5.068 10.669 1.00 98.56 202 ILE A N 1
ATOM 1483 C CA . ILE A 1 202 ? -8.176 -3.849 10.735 1.00 98.56 202 ILE A CA 1
ATOM 1484 C C . ILE A 1 202 ? -7.394 -2.818 11.533 1.00 98.56 202 ILE A C 1
ATOM 1486 O O . ILE A 1 202 ? -7.032 -3.054 12.678 1.00 98.56 202 ILE A O 1
ATOM 1490 N N . VAL A 1 203 ? -7.162 -1.658 10.944 1.00 98.56 203 VAL A N 1
ATOM 1491 C CA . VAL A 1 203 ? -6.663 -0.480 11.640 1.00 98.56 203 VAL A CA 1
ATOM 1492 C C . VAL A 1 203 ? -7.830 0.465 11.855 1.00 98.56 203 VAL A C 1
ATOM 1494 O O . VAL A 1 203 ? -8.567 0.754 10.911 1.00 98.56 203 VAL A O 1
ATOM 1497 N N . VAL A 1 204 ? -7.980 0.949 13.082 1.00 98.31 204 VAL A N 1
ATOM 1498 C CA . VAL A 1 204 ? -8.926 2.006 13.435 1.00 98.31 204 VAL A CA 1
ATOM 1499 C C . VAL A 1 204 ? -8.127 3.263 13.742 1.00 98.31 204 VAL A C 1
ATOM 1501 O O . VAL A 1 204 ? -7.274 3.265 14.633 1.00 98.31 204 VAL A O 1
ATOM 1504 N N . THR A 1 205 ? -8.410 4.333 13.008 1.00 98.12 205 THR A N 1
ATOM 1505 C CA . THR A 1 205 ? -7.861 5.663 13.265 1.00 98.12 205 THR A CA 1
ATOM 1506 C C . THR A 1 205 ? -8.984 6.616 13.619 1.00 98.12 205 THR A C 1
ATOM 1508 O O . THR A 1 205 ? -10.010 6.609 12.953 1.00 98.12 205 THR A O 1
ATOM 1511 N N . THR A 1 206 ? -8.832 7.439 14.649 1.00 97.00 206 THR A N 1
ATOM 1512 C CA . THR A 1 206 ? -9.883 8.392 15.036 1.00 97.00 206 THR A CA 1
ATOM 1513 C C . THR A 1 206 ? -9.275 9.642 15.648 1.00 97.00 206 THR A C 1
ATOM 1515 O O . THR A 1 206 ? -8.230 9.578 16.291 1.00 97.00 206 THR A O 1
ATOM 1518 N N . ASN A 1 207 ? -9.934 10.775 15.459 1.00 95.75 207 ASN A N 1
ATOM 1519 C CA . ASN A 1 207 ? -9.717 11.999 16.230 1.00 95.75 207 ASN A CA 1
ATOM 1520 C C . ASN A 1 207 ? -11.062 12.439 16.833 1.00 95.75 207 ASN A C 1
ATOM 1522 O O . ASN A 1 207 ? -11.964 11.617 16.978 1.00 95.75 207 ASN A O 1
ATOM 1526 N N . ASP A 1 208 ? -11.218 13.710 17.175 1.00 95.12 208 ASP A N 1
ATOM 1527 C CA . ASP A 1 208 ? -12.455 14.260 17.728 1.00 95.12 208 ASP A CA 1
ATOM 1528 C C . ASP A 1 208 ? -13.620 14.309 16.716 1.00 95.12 208 ASP A C 1
ATOM 1530 O O . ASP A 1 208 ? -14.792 14.246 17.101 1.00 95.12 208 ASP A O 1
ATOM 1534 N N . SER A 1 209 ? -13.327 14.377 15.417 1.00 96.25 209 SER A N 1
ATOM 1535 C CA . SER A 1 209 ? -14.296 14.721 14.369 1.00 96.25 209 SER A CA 1
ATOM 1536 C C . SER A 1 209 ? -14.596 13.601 13.373 1.00 96.25 209 SER A C 1
ATOM 1538 O O . SER A 1 209 ? -15.685 13.587 12.785 1.00 96.25 209 SER A O 1
ATOM 1540 N N . GLU A 1 210 ? -13.689 12.65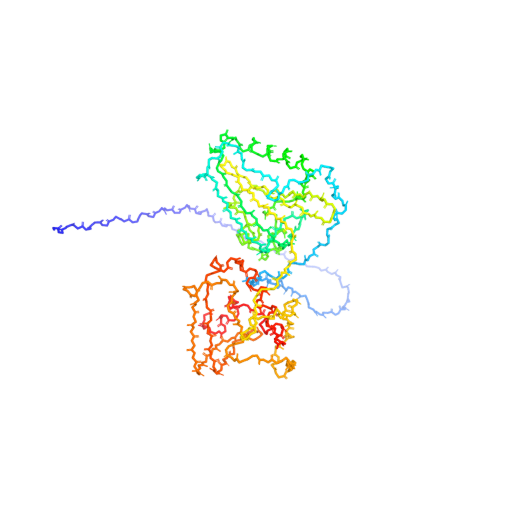0 13.187 1.00 97.25 210 GLU A N 1
ATOM 1541 C CA . GLU A 1 210 ? -13.807 11.601 12.180 1.00 97.25 210 GLU A CA 1
ATOM 1542 C C . GLU A 1 210 ? -13.060 10.314 12.541 1.00 97.25 210 GLU A C 1
ATOM 1544 O O . GLU A 1 210 ? -12.126 10.294 13.346 1.00 97.25 210 GLU A O 1
ATOM 1549 N N . THR A 1 211 ? -13.479 9.228 11.888 1.00 98.19 211 THR A N 1
ATOM 1550 C CA . THR A 1 211 ? -12.865 7.905 11.992 1.00 98.19 211 THR A CA 1
ATOM 1551 C C . THR A 1 211 ? -12.488 7.388 10.609 1.00 98.19 211 THR A C 1
ATOM 1553 O O . THR A 1 211 ? -13.277 7.449 9.661 1.00 98.19 211 THR A O 1
ATOM 1556 N N . GLY A 1 212 ? -11.281 6.839 10.520 1.00 97.81 212 GLY A N 1
ATOM 1557 C CA . GLY A 1 212 ? -10.762 6.066 9.406 1.00 97.81 212 GLY A CA 1
ATOM 1558 C C . GLY A 1 212 ? -10.647 4.582 9.760 1.00 97.81 212 GLY A C 1
ATOM 1559 O O . GLY A 1 212 ? -10.353 4.208 10.894 1.00 97.81 212 GLY A O 1
ATOM 1560 N N . LEU A 1 213 ? -10.867 3.725 8.770 1.00 98.38 213 LEU A N 1
ATOM 1561 C CA . LEU A 1 213 ? -10.612 2.294 8.837 1.00 98.38 213 LEU A CA 1
ATOM 1562 C C . LEU A 1 213 ? -9.697 1.911 7.680 1.00 98.38 213 LEU A C 1
ATOM 1564 O O . LEU A 1 213 ? -9.990 2.241 6.531 1.00 98.38 213 LEU A O 1
ATOM 1568 N N . LEU A 1 214 ? -8.643 1.158 7.965 1.00 98.50 214 LEU A N 1
ATOM 1569 C CA . LEU A 1 214 ? -7.853 0.458 6.956 1.00 98.50 214 LEU A CA 1
ATOM 1570 C C . LEU A 1 214 ? -8.037 -1.042 7.179 1.00 98.50 214 LEU A C 1
ATOM 1572 O O . LEU A 1 214 ? -7.764 -1.557 8.256 1.00 98.50 214 LEU A O 1
ATOM 1576 N N . THR A 1 215 ? -8.521 -1.751 6.167 1.00 98.50 215 THR A N 1
ATOM 1577 C CA . THR A 1 215 ? -8.727 -3.199 6.210 1.00 98.50 215 THR A CA 1
ATOM 1578 C C . THR A 1 215 ? -7.823 -3.870 5.188 1.00 98.50 215 THR A C 1
ATOM 1580 O O . THR A 1 215 ? -7.796 -3.452 4.029 1.00 98.50 215 THR A O 1
ATOM 1583 N N . VAL A 1 216 ? -7.108 -4.918 5.604 1.00 98.19 216 VAL A N 1
ATOM 1584 C CA . VAL A 1 216 ? -6.215 -5.685 4.726 1.00 98.19 216 VAL A CA 1
ATOM 1585 C C . VAL A 1 216 ? -6.546 -7.173 4.795 1.00 98.19 216 VAL A C 1
ATOM 1587 O O . VAL A 1 216 ? -6.663 -7.761 5.873 1.00 98.19 216 VAL A O 1
ATOM 1590 N N . GLU A 1 217 ? -6.698 -7.779 3.622 1.00 95.62 217 GLU A N 1
ATOM 1591 C CA . GLU A 1 217 ? -6.745 -9.227 3.421 1.00 95.62 217 GLU A CA 1
ATOM 1592 C C . GLU A 1 217 ? -5.472 -9.632 2.675 1.00 95.62 217 GLU A C 1
ATOM 1594 O O . GLU A 1 217 ? -5.300 -9.270 1.508 1.00 95.62 217 GLU A O 1
ATOM 1599 N N . GLU A 1 218 ? -4.572 -10.347 3.358 1.00 94.38 218 GLU A N 1
ATOM 1600 C CA . GLU A 1 218 ? -3.302 -10.783 2.769 1.00 94.38 218 GLU A CA 1
ATOM 1601 C C . GLU A 1 218 ? -3.552 -11.663 1.538 1.00 94.38 218 GLU A C 1
ATOM 1603 O O . GLU A 1 218 ? -4.317 -12.631 1.588 1.00 94.38 218 GLU A O 1
ATOM 1608 N N . LYS A 1 219 ? -2.899 -11.332 0.419 1.00 89.25 219 LYS A N 1
ATOM 1609 C CA . LYS A 1 219 ? -2.958 -12.113 -0.822 1.00 89.25 219 LYS A CA 1
ATOM 1610 C C . LYS A 1 219 ? -1.589 -12.162 -1.481 1.00 89.25 219 LYS A C 1
ATOM 1612 O O . LYS A 1 219 ? -0.923 -11.132 -1.554 1.00 89.25 219 LYS A O 1
ATOM 1617 N N . PRO A 1 220 ? -1.183 -13.320 -2.030 1.00 86.50 220 PRO A N 1
ATOM 1618 C CA . PRO A 1 220 ? 0.040 -13.390 -2.807 1.00 86.50 220 PRO A CA 1
ATOM 1619 C C . PRO A 1 220 ? -0.081 -12.523 -4.063 1.00 86.50 220 PRO A C 1
ATOM 1621 O O . PRO A 1 220 ? -1.125 -12.484 -4.720 1.00 86.50 220 PRO A O 1
ATOM 1624 N N . PHE A 1 221 ? 1.012 -11.853 -4.416 1.00 86.00 221 PHE A N 1
ATOM 1625 C CA . PHE A 1 221 ? 1.101 -11.122 -5.670 1.00 86.00 221 PHE A CA 1
ATOM 1626 C C . PHE A 1 221 ? 0.966 -12.064 -6.872 1.00 86.00 221 PHE A C 1
ATOM 1628 O O . PHE A 1 221 ? 1.686 -13.059 -6.974 1.00 86.00 221 PHE A O 1
ATOM 1635 N N . ALA A 1 222 ? 0.098 -11.697 -7.814 1.00 84.56 222 ALA A N 1
ATOM 1636 C CA . ALA A 1 222 ? -0.014 -12.335 -9.118 1.00 84.56 222 ALA A CA 1
ATOM 1637 C C . ALA A 1 222 ? 0.429 -11.349 -10.206 1.00 84.56 222 ALA A C 1
ATOM 1639 O O . ALA A 1 222 ? -0.109 -10.244 -10.313 1.00 84.56 222 ALA A O 1
ATOM 1640 N N . GLN A 1 223 ? 1.412 -11.749 -11.013 1.00 83.50 223 GLN A N 1
ATOM 1641 C CA . GLN A 1 223 ? 1.850 -10.958 -12.158 1.00 83.50 223 GLN A CA 1
ATOM 1642 C C . GLN A 1 223 ? 0.757 -10.940 -13.235 1.00 83.50 223 GLN A C 1
ATOM 1644 O O . GLN A 1 223 ? 0.172 -11.965 -13.571 1.00 83.50 223 GLN A O 1
ATOM 1649 N N . THR A 1 224 ? 0.509 -9.756 -13.780 1.00 83.50 224 THR A N 1
ATOM 1650 C CA . THR A 1 224 ? -0.505 -9.458 -14.801 1.00 83.50 224 THR A CA 1
ATOM 1651 C C . THR A 1 224 ? 0.083 -8.721 -16.003 1.00 83.50 224 THR A C 1
ATOM 1653 O O . THR A 1 224 ? -0.412 -8.888 -17.112 1.00 83.50 224 THR A O 1
ATOM 1656 N N . VAL A 1 225 ? 1.151 -7.934 -15.822 1.00 82.81 225 VAL A N 1
ATOM 1657 C CA . VAL A 1 225 ? 1.869 -7.316 -16.946 1.00 82.81 225 VAL A CA 1
ATOM 1658 C C . VAL A 1 225 ? 2.726 -8.367 -17.644 1.00 82.81 225 VAL A C 1
ATOM 1660 O O . VAL A 1 225 ? 3.528 -9.060 -17.008 1.00 82.81 225 VAL A O 1
ATOM 1663 N N . GLY A 1 226 ? 2.549 -8.453 -18.960 1.00 80.75 226 GLY A N 1
ATOM 1664 C CA . GLY A 1 226 ? 3.292 -9.340 -19.845 1.00 80.75 226 GLY A CA 1
ATOM 1665 C C . GLY A 1 226 ? 4.331 -8.617 -20.700 1.00 80.75 226 GLY A C 1
ATOM 1666 O O . GLY A 1 226 ? 4.503 -7.395 -20.644 1.00 80.75 226 GLY A O 1
ATOM 1667 N N . LEU A 1 227 ? 5.015 -9.411 -21.515 1.00 82.81 227 LEU A N 1
ATOM 1668 C CA . LEU A 1 227 ? 5.903 -8.926 -22.562 1.00 82.81 227 LEU A CA 1
ATOM 1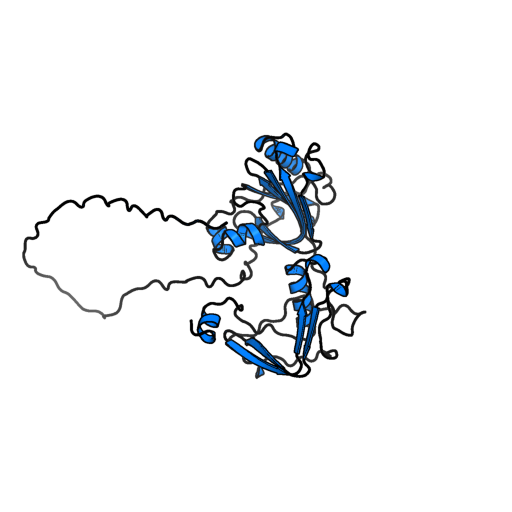669 C C . LEU A 1 227 ? 5.097 -8.515 -23.796 1.00 82.81 227 LEU A C 1
ATOM 1671 O O . LEU A 1 227 ? 4.040 -9.086 -24.081 1.00 82.81 227 LEU A O 1
ATOM 1675 N N . GLU A 1 228 ? 5.601 -7.537 -24.541 1.00 82.81 228 GLU A N 1
ATOM 1676 C CA . GLU A 1 228 ? 5.007 -7.151 -25.821 1.00 82.81 228 GLU A CA 1
ATOM 1677 C C . GLU A 1 228 ? 5.029 -8.344 -26.796 1.00 82.81 228 GLU A C 1
ATOM 1679 O O . GLU A 1 228 ? 5.938 -9.176 -26.777 1.00 82.81 228 GLU A O 1
ATOM 1684 N N . GLY A 1 229 ? 3.981 -8.487 -27.610 1.00 69.44 229 GLY A N 1
ATOM 1685 C CA . GLY A 1 229 ? 3.838 -9.617 -28.540 1.00 69.44 229 GLY A CA 1
ATOM 1686 C C . GLY A 1 229 ? 3.486 -10.973 -27.903 1.00 69.44 229 GLY A C 1
ATOM 1687 O O . GLY A 1 229 ? 3.169 -11.905 -28.635 1.00 69.44 229 GLY A O 1
ATOM 1688 N N . SER A 1 230 ? 3.459 -11.092 -26.569 1.00 58.00 230 SER A N 1
ATOM 1689 C CA . SER A 1 230 ? 3.106 -12.324 -25.837 1.00 58.00 230 SER A CA 1
ATOM 1690 C C . SER A 1 230 ? 1.776 -12.176 -25.086 1.00 58.00 230 SER A C 1
ATOM 1692 O O . SER A 1 230 ? 1.720 -12.335 -23.868 1.00 58.00 230 SER A O 1
ATOM 1694 N N . ARG A 1 231 ? 0.688 -11.838 -25.798 1.00 52.44 231 ARG A N 1
ATOM 1695 C CA . ARG A 1 231 ? -0.627 -11.563 -25.174 1.00 52.44 231 ARG A CA 1
ATOM 1696 C C . ARG A 1 231 ? -1.263 -12.765 -24.458 1.00 52.44 231 ARG A C 1
ATOM 1698 O O . ARG A 1 231 ? -2.159 -12.544 -23.652 1.00 52.44 231 ARG A O 1
ATOM 1705 N N . ASP A 1 232 ? -0.755 -13.981 -24.669 1.00 41.75 232 ASP A N 1
ATOM 1706 C CA . ASP A 1 232 ? -1.380 -15.216 -24.174 1.00 41.75 232 ASP A CA 1
ATOM 1707 C C . ASP A 1 232 ? -0.494 -16.055 -23.237 1.00 41.75 232 ASP A C 1
ATOM 1709 O O . ASP A 1 232 ? -0.849 -17.183 -22.896 1.00 41.75 232 ASP A O 1
ATOM 1713 N N . THR A 1 233 ? 0.670 -15.558 -22.798 1.00 46.22 233 THR A N 1
ATOM 1714 C CA . THR A 1 233 ? 1.532 -16.326 -21.879 1.00 46.22 233 THR A CA 1
ATOM 1715 C C . THR A 1 233 ? 2.028 -15.457 -20.726 1.00 46.22 233 THR A C 1
ATOM 1717 O O . THR A 1 233 ? 2.887 -14.597 -20.927 1.00 46.22 233 THR A O 1
ATOM 1720 N N . PRO A 1 234 ? 1.516 -15.671 -19.498 1.00 46.19 234 PRO A N 1
ATOM 1721 C CA . PRO A 1 234 ? 2.089 -15.075 -18.304 1.00 46.19 234 PRO A CA 1
ATOM 1722 C C . PRO A 1 234 ? 3.552 -15.485 -18.217 1.00 46.19 234 PRO A C 1
ATOM 1724 O O . PRO A 1 234 ? 3.878 -16.674 -18.230 1.00 46.19 234 PRO A O 1
ATOM 1727 N N . VAL A 1 235 ? 4.443 -14.508 -18.140 1.00 52.97 235 VAL A N 1
ATOM 1728 C CA . VAL A 1 235 ? 5.854 -14.821 -17.996 1.00 52.97 235 VAL A CA 1
ATOM 1729 C C . VAL A 1 235 ? 6.119 -15.161 -16.538 1.00 52.97 235 VAL A C 1
ATOM 1731 O O . VAL A 1 235 ? 5.890 -14.345 -15.652 1.00 52.97 235 VAL A O 1
ATOM 1734 N N . ALA A 1 236 ? 6.555 -16.393 -16.281 1.00 49.84 236 ALA A N 1
ATOM 1735 C CA . ALA A 1 236 ? 6.783 -16.895 -14.934 1.00 49.84 236 ALA A CA 1
ATOM 1736 C C . ALA A 1 236 ? 8.094 -16.333 -14.363 1.00 49.84 236 ALA A C 1
ATOM 1738 O O . ALA A 1 236 ? 9.136 -16.983 -14.400 1.00 49.84 236 ALA A O 1
ATOM 1739 N N . ALA A 1 237 ? 8.049 -15.121 -13.816 1.00 58.03 237 ALA A N 1
ATOM 1740 C CA . ALA A 1 237 ? 9.139 -14.583 -13.015 1.00 58.03 237 ALA A CA 1
ATOM 1741 C C . ALA A 1 237 ? 8.599 -13.946 -11.735 1.00 58.03 237 ALA A C 1
ATOM 1743 O O . ALA A 1 237 ? 8.364 -12.750 -11.646 1.00 58.03 237 ALA A O 1
ATOM 1744 N N . SER A 1 238 ? 8.470 -14.744 -10.680 1.00 59.12 238 SER A N 1
ATOM 1745 C CA . SER A 1 238 ? 8.214 -14.207 -9.344 1.00 59.12 238 SER A CA 1
ATOM 1746 C C . SER A 1 238 ? 9.493 -13.555 -8.819 1.00 59.12 238 SER A C 1
ATOM 1748 O O . SER A 1 238 ? 10.536 -14.211 -8.719 1.00 59.12 238 SER A O 1
ATOM 1750 N N . GLY A 1 239 ? 9.470 -12.267 -8.482 1.00 67.56 239 GLY A N 1
ATOM 1751 C CA . GLY A 1 239 ? 10.650 -11.621 -7.898 1.00 67.56 239 GLY A CA 1
ATOM 1752 C C . GLY A 1 239 ? 10.975 -10.252 -8.470 1.00 67.56 239 GLY A C 1
ATOM 1753 O O . GLY A 1 239 ? 10.493 -9.879 -9.531 1.00 67.56 239 GLY A O 1
ATOM 1754 N N . SER A 1 240 ? 11.822 -9.510 -7.752 1.00 76.31 240 SER A N 1
ATOM 1755 C CA . SER A 1 240 ? 12.454 -8.319 -8.325 1.00 76.31 240 SER A CA 1
ATOM 1756 C C . SER A 1 240 ? 13.632 -8.795 -9.172 1.00 76.31 240 SER A C 1
ATOM 1758 O O . SER A 1 240 ? 14.163 -9.877 -8.881 1.00 76.31 240 SER A O 1
ATOM 1760 N N . PRO A 1 241 ? 14.062 -8.024 -10.184 1.00 82.75 241 PRO A N 1
ATOM 1761 C CA . PRO A 1 241 ? 15.332 -8.258 -10.856 1.00 82.75 241 PRO A CA 1
ATOM 1762 C C . PRO A 1 241 ? 16.449 -8.419 -9.824 1.00 82.75 241 PRO A C 1
ATOM 1764 O O . PRO A 1 241 ? 16.401 -7.794 -8.759 1.00 82.75 241 PRO A O 1
ATOM 1767 N N . ALA A 1 242 ? 17.454 -9.241 -10.129 1.00 84.88 242 ALA A N 1
ATOM 1768 C CA . ALA A 1 242 ? 18.654 -9.290 -9.300 1.00 84.88 242 ALA A CA 1
ATOM 1769 C C . ALA A 1 242 ? 19.269 -7.883 -9.217 1.00 84.88 242 ALA A C 1
ATOM 1771 O O . ALA A 1 242 ? 19.205 -7.129 -10.186 1.00 84.88 242 ALA A O 1
ATOM 1772 N N . THR A 1 243 ? 19.842 -7.511 -8.075 1.00 88.00 243 THR A N 1
ATOM 1773 C CA . THR A 1 243 ? 20.540 -6.225 -7.932 1.00 88.00 243 THR A CA 1
ATOM 1774 C C . THR A 1 243 ? 22.003 -6.408 -8.312 1.00 88.00 243 THR A C 1
ATOM 1776 O O . THR A 1 243 ? 22.659 -7.308 -7.790 1.00 88.00 243 THR A O 1
ATOM 1779 N N . ALA A 1 244 ? 22.516 -5.560 -9.205 1.00 88.44 244 ALA A N 1
ATOM 1780 C CA . ALA A 1 244 ? 23.930 -5.558 -9.564 1.00 88.44 244 ALA A CA 1
ATOM 1781 C C . ALA A 1 244 ? 24.799 -5.165 -8.359 1.00 88.44 244 ALA A C 1
ATOM 1783 O O . ALA A 1 244 ? 24.444 -4.257 -7.596 1.00 88.44 244 ALA A O 1
ATOM 1784 N N . ALA A 1 245 ? 25.956 -5.817 -8.217 1.00 87.88 245 ALA A N 1
ATOM 1785 C CA . ALA A 1 245 ? 26.971 -5.407 -7.252 1.00 87.88 245 ALA A CA 1
ATOM 1786 C C . ALA A 1 245 ? 27.427 -3.963 -7.527 1.00 87.88 245 ALA A C 1
ATOM 1788 O O . ALA A 1 245 ? 27.427 -3.513 -8.673 1.00 87.88 245 ALA A O 1
ATOM 1789 N N . GLN A 1 246 ? 27.778 -3.237 -6.464 1.00 87.50 246 GLN A N 1
ATOM 1790 C CA . GLN A 1 246 ? 28.211 -1.841 -6.538 1.00 87.50 246 GLN A CA 1
ATOM 1791 C C . GLN A 1 246 ? 29.720 -1.744 -6.256 1.00 87.50 246 GLN A C 1
ATOM 1793 O O . GLN A 1 246 ? 30.169 -2.368 -5.292 1.00 87.50 246 GLN A O 1
ATOM 1798 N N . PRO A 1 247 ? 30.498 -0.960 -7.031 1.00 87.62 247 PRO A N 1
ATOM 1799 C CA . PRO A 1 247 ? 30.094 -0.188 -8.216 1.00 87.62 247 PRO A CA 1
ATOM 1800 C C . PRO A 1 247 ? 29.714 -1.086 -9.407 1.00 87.62 247 PRO A C 1
ATOM 1802 O O . PRO A 1 247 ? 30.270 -2.169 -9.570 1.00 87.62 247 PRO A O 1
ATOM 1805 N N . VAL A 1 248 ? 28.762 -0.640 -10.235 1.00 92.00 248 VAL A N 1
ATOM 1806 C CA . VAL A 1 248 ? 28.286 -1.432 -11.382 1.00 92.00 248 VAL A CA 1
ATOM 1807 C C . VAL A 1 248 ? 29.298 -1.405 -12.523 1.00 92.00 248 VAL A C 1
ATOM 1809 O O . VAL A 1 248 ? 29.506 -0.365 -13.144 1.00 92.00 248 VAL A O 1
ATOM 1812 N N . ASP A 1 249 ? 29.834 -2.573 -12.871 1.00 90.81 249 ASP A N 1
ATOM 1813 C CA . ASP A 1 249 ? 30.476 -2.815 -14.163 1.00 90.81 249 ASP A CA 1
ATOM 1814 C C . ASP A 1 249 ? 29.476 -3.487 -15.117 1.00 90.81 249 ASP A C 1
ATOM 1816 O O . ASP A 1 249 ? 29.123 -4.655 -14.943 1.00 90.81 249 ASP A O 1
ATOM 1820 N N . ILE A 1 250 ? 29.018 -2.757 -16.140 1.00 88.31 250 ILE A N 1
ATOM 1821 C CA . ILE A 1 250 ? 28.039 -3.270 -17.114 1.00 88.31 250 ILE A CA 1
ATOM 1822 C C . ILE A 1 250 ? 28.590 -4.476 -17.885 1.00 88.31 250 ILE A C 1
ATOM 1824 O O . ILE A 1 250 ? 27.829 -5.392 -18.185 1.00 88.31 250 ILE A O 1
ATOM 1828 N N . ALA A 1 251 ? 29.894 -4.506 -18.180 1.00 89.88 251 ALA A N 1
ATOM 1829 C CA . ALA A 1 251 ? 30.500 -5.605 -18.932 1.00 89.88 251 ALA A CA 1
ATOM 1830 C C . ALA A 1 251 ? 30.536 -6.915 -18.127 1.00 89.88 251 ALA A C 1
ATOM 1832 O O . ALA A 1 251 ? 30.619 -7.994 -18.709 1.00 89.88 251 ALA A O 1
ATOM 1833 N N . SER A 1 252 ? 30.438 -6.819 -16.799 1.00 88.94 252 SER A N 1
ATOM 1834 C CA . SER A 1 252 ? 30.370 -7.966 -15.890 1.00 88.94 252 SER A CA 1
ATOM 1835 C C . SER A 1 252 ? 28.954 -8.516 -15.688 1.00 88.94 252 SER A C 1
ATOM 1837 O O . SER A 1 252 ? 28.786 -9.563 -15.057 1.00 88.94 252 SER A O 1
ATOM 1839 N N . LEU A 1 253 ? 27.922 -7.823 -16.189 1.00 89.62 253 LEU A N 1
ATOM 1840 C CA . LEU A 1 253 ? 26.544 -8.276 -16.033 1.00 89.62 253 LEU A CA 1
ATOM 1841 C C . LEU A 1 253 ? 26.310 -9.563 -16.838 1.00 89.62 253 LEU A C 1
ATOM 1843 O O . LEU A 1 253 ? 26.827 -9.705 -17.948 1.00 89.62 253 LEU A O 1
ATOM 1847 N N . PRO A 1 254 ? 25.513 -10.506 -16.305 1.00 86.50 254 PRO A N 1
ATOM 1848 C CA . PRO A 1 254 ? 25.213 -11.737 -17.015 1.00 86.50 254 PRO A CA 1
ATOM 1849 C C . PRO A 1 254 ? 24.483 -11.428 -18.326 1.00 86.50 254 PRO A C 1
ATOM 1851 O O . PRO A 1 254 ? 23.504 -10.681 -18.348 1.00 86.50 254 PRO A O 1
ATOM 1854 N N . VAL A 1 255 ? 24.940 -12.041 -19.418 1.00 89.12 255 VAL A N 1
ATOM 1855 C CA . VAL A 1 255 ? 24.235 -11.985 -20.700 1.00 89.12 255 VAL A CA 1
ATOM 1856 C C . VAL A 1 255 ? 22.985 -12.850 -20.589 1.00 89.12 255 VAL A C 1
ATOM 1858 O O . VAL A 1 255 ? 23.070 -14.053 -20.333 1.00 89.12 255 VAL A O 1
ATOM 1861 N N . SER A 1 256 ? 21.820 -12.231 -20.764 1.00 86.44 256 SER A N 1
ATOM 1862 C CA . SER A 1 256 ? 20.551 -12.953 -20.751 1.00 86.44 256 SER A CA 1
ATOM 1863 C C . SER A 1 256 ? 20.471 -13.919 -21.931 1.00 86.44 256 SER A C 1
ATOM 1865 O O . SER A 1 256 ? 20.777 -13.562 -23.067 1.00 86.44 256 SER A O 1
ATOM 1867 N N . THR A 1 257 ? 20.025 -15.141 -21.659 1.00 85.62 257 THR A N 1
ATOM 1868 C CA . THR A 1 257 ? 19.692 -16.148 -22.677 1.00 85.62 257 THR A CA 1
ATOM 1869 C C . THR A 1 257 ? 18.194 -16.186 -22.986 1.00 85.62 257 THR A C 1
ATOM 1871 O O . THR A 1 257 ? 17.749 -17.028 -23.766 1.00 85.62 257 THR A O 1
ATOM 1874 N N . ALA A 1 258 ? 17.400 -15.297 -22.377 1.00 83.44 258 ALA A N 1
ATOM 1875 C CA . ALA A 1 258 ? 15.973 -15.200 -22.641 1.00 83.44 258 ALA A CA 1
ATOM 1876 C C . ALA A 1 258 ? 15.724 -14.701 -24.072 1.00 83.44 258 ALA A C 1
ATOM 1878 O O . ALA A 1 258 ? 16.376 -13.767 -24.541 1.00 83.44 258 ALA A O 1
ATOM 1879 N N . ALA A 1 259 ? 14.749 -15.299 -24.759 1.00 82.50 259 ALA A N 1
ATOM 1880 C CA . ALA A 1 259 ? 14.288 -14.783 -26.040 1.00 82.50 259 ALA A CA 1
ATOM 1881 C C . ALA A 1 259 ? 13.606 -13.426 -25.816 1.00 82.50 259 ALA A C 1
ATOM 1883 O O . ALA A 1 259 ? 12.587 -13.345 -25.127 1.00 82.50 259 ALA A O 1
ATOM 1884 N N . LEU A 1 260 ? 14.182 -12.363 -26.379 1.00 82.38 260 LEU A N 1
ATOM 1885 C CA . LEU A 1 260 ? 13.607 -11.025 -26.297 1.00 82.38 260 LEU A CA 1
ATOM 1886 C C . LEU A 1 260 ? 12.532 -10.864 -27.383 1.00 82.38 260 LEU A C 1
ATOM 1888 O O . LEU A 1 260 ? 12.791 -11.213 -28.540 1.00 82.38 260 LEU A O 1
ATOM 1892 N N . PRO A 1 261 ? 11.339 -10.337 -27.054 1.00 84.44 261 PRO A N 1
ATOM 1893 C CA . PRO A 1 261 ? 10.380 -9.929 -28.075 1.00 84.44 261 PRO A CA 1
ATOM 1894 C C . PRO A 1 261 ? 10.937 -8.742 -28.886 1.00 84.44 261 PRO A C 1
ATOM 1896 O O . PRO A 1 261 ? 11.923 -8.122 -28.470 1.00 84.44 261 PRO A O 1
ATOM 1899 N N . PRO A 1 262 ? 10.318 -8.388 -30.027 1.00 87.19 262 PRO A N 1
ATOM 1900 C CA . PRO A 1 262 ? 10.627 -7.138 -30.712 1.00 87.19 262 PRO A CA 1
ATOM 1901 C C . PRO A 1 262 ? 10.532 -5.946 -29.756 1.00 87.19 262 PRO A C 1
ATOM 1903 O O . PRO A 1 262 ? 9.691 -5.933 -28.856 1.00 87.19 262 PRO A O 1
ATOM 1906 N N . PHE A 1 263 ? 11.389 -4.948 -29.956 1.00 88.31 263 PHE A N 1
ATOM 1907 C CA . PHE A 1 263 ? 11.267 -3.687 -29.237 1.00 88.31 263 PHE A CA 1
ATOM 1908 C C . PHE A 1 263 ? 9.936 -3.011 -29.609 1.00 88.31 263 PHE A C 1
ATOM 1910 O O . PHE A 1 263 ? 9.566 -3.037 -30.788 1.00 88.31 263 PHE A O 1
ATOM 1917 N N . PRO A 1 264 ? 9.212 -2.407 -28.650 1.00 90.94 264 PRO A N 1
ATOM 1918 C CA . PRO A 1 264 ? 9.459 -2.323 -27.198 1.00 90.94 264 PRO A CA 1
ATOM 1919 C C . PRO A 1 264 ? 9.137 -3.629 -26.447 1.00 90.94 264 PRO A C 1
ATOM 1921 O O . PRO A 1 264 ? 8.187 -4.320 -26.779 1.00 90.94 264 PRO A O 1
ATOM 1924 N N . TYR A 1 265 ? 9.873 -3.958 -25.375 1.00 89.75 265 TYR A N 1
ATOM 1925 C CA . TYR A 1 265 ? 9.772 -5.291 -24.747 1.00 89.75 265 TYR A CA 1
ATOM 1926 C C . TYR A 1 265 ? 8.577 -5.514 -23.802 1.00 89.75 265 TYR A C 1
ATOM 1928 O O . TYR A 1 265 ? 8.209 -6.660 -23.540 1.00 89.75 265 TYR A O 1
ATOM 1936 N N . LEU A 1 266 ? 8.006 -4.454 -23.220 1.00 90.69 266 LEU A N 1
ATOM 1937 C CA . LEU A 1 266 ? 7.071 -4.542 -22.087 1.00 90.69 266 LEU A CA 1
ATOM 1938 C C . LEU A 1 266 ? 5.706 -3.965 -22.450 1.00 90.69 266 LEU A C 1
ATOM 1940 O O . LEU A 1 266 ? 5.626 -2.803 -22.842 1.00 90.69 266 LEU A O 1
ATOM 1944 N N . ALA A 1 267 ? 4.633 -4.726 -22.229 1.00 90.06 267 ALA A N 1
ATOM 1945 C CA . ALA A 1 267 ? 3.272 -4.294 -22.533 1.00 90.06 267 ALA A CA 1
ATOM 1946 C C . ALA A 1 267 ? 2.719 -3.265 -21.520 1.00 90.06 267 ALA A C 1
ATOM 1948 O O . ALA A 1 267 ? 3.205 -3.123 -20.389 1.00 90.06 267 ALA A O 1
ATOM 1949 N N . TYR A 1 268 ? 1.654 -2.557 -21.907 1.00 92.00 268 TYR A N 1
ATOM 1950 C CA . TYR A 1 268 ? 0.776 -1.884 -20.942 1.00 92.00 268 TYR A CA 1
ATOM 1951 C C . TYR A 1 268 ? 0.070 -2.908 -20.034 1.00 92.00 268 TYR A C 1
ATOM 1953 O O . TYR A 1 268 ? -0.075 -4.072 -20.419 1.00 92.00 268 TYR A O 1
ATOM 1961 N N . PRO A 1 269 ? -0.409 -2.504 -18.841 1.00 89.50 269 PRO A N 1
ATOM 1962 C CA . PRO A 1 269 ? -1.214 -3.386 -18.007 1.00 89.50 269 PRO A CA 1
ATOM 1963 C C . PRO A 1 269 ? -2.469 -3.876 -18.741 1.00 89.50 269 PRO A C 1
ATOM 1965 O O . PRO A 1 269 ? -3.101 -3.092 -19.460 1.00 89.50 269 PRO A O 1
ATOM 1968 N N . PRO A 1 270 ? -2.865 -5.148 -18.556 1.00 83.88 270 PRO A N 1
ATOM 1969 C CA . PRO A 1 270 ? -4.072 -5.673 -19.178 1.00 83.88 270 PRO A CA 1
ATOM 1970 C C . PRO A 1 270 ? -5.305 -4.891 -18.709 1.00 83.88 270 PRO A C 1
ATOM 1972 O O . PRO A 1 270 ? -5.407 -4.499 -17.548 1.00 83.88 270 PRO A O 1
ATOM 1975 N N . GLY A 1 271 ? -6.250 -4.659 -19.622 1.00 83.00 271 GLY A N 1
ATOM 1976 C CA . GLY A 1 271 ? -7.488 -3.926 -19.332 1.00 83.00 271 GLY A CA 1
ATOM 1977 C C . GLY A 1 271 ? -7.352 -2.399 -19.295 1.00 83.00 271 GLY A C 1
ATOM 1978 O O . GLY A 1 271 ? -8.362 -1.715 -19.148 1.00 83.00 271 GLY A O 1
ATOM 1979 N N . LEU A 1 272 ? -6.149 -1.840 -19.475 1.00 90.06 272 LEU A N 1
ATOM 1980 C CA . LEU A 1 272 ? -5.970 -0.394 -19.591 1.00 90.06 272 LEU A CA 1
ATOM 1981 C C . LEU A 1 272 ? -6.559 0.120 -20.915 1.00 90.06 272 LEU A C 1
ATOM 1983 O O . LEU A 1 272 ? -6.092 -0.235 -21.997 1.00 90.06 272 LEU A O 1
ATOM 1987 N N . HIS A 1 273 ? -7.550 1.008 -20.830 1.00 89.44 273 HIS A N 1
ATOM 1988 C CA . HIS A 1 273 ? -8.164 1.636 -22.003 1.00 89.44 273 HIS A CA 1
ATOM 1989 C C . HIS A 1 273 ? -7.147 2.409 -22.855 1.00 89.44 273 HIS A C 1
ATOM 1991 O O . HIS A 1 273 ? -6.312 3.134 -22.317 1.00 89.44 273 HIS A O 1
ATOM 1997 N N . GLU A 1 274 ? -7.277 2.326 -24.182 1.00 88.75 274 GLU A N 1
ATOM 1998 C CA . GLU A 1 274 ? -6.371 2.964 -25.152 1.00 88.75 274 GLU A CA 1
ATOM 1999 C C . GLU A 1 274 ? -6.233 4.479 -24.934 1.00 88.75 274 GLU A C 1
ATOM 2001 O O . GLU A 1 274 ? -5.126 4.999 -24.897 1.00 88.75 274 GLU A O 1
ATOM 2006 N N . GLY A 1 275 ? -7.329 5.187 -24.634 1.00 93.06 275 GLY A N 1
ATOM 2007 C CA . GLY A 1 275 ? -7.288 6.624 -24.315 1.00 93.06 275 GLY A CA 1
ATOM 2008 C C . GLY A 1 275 ? -6.539 6.987 -23.020 1.00 93.06 275 GLY A C 1
ATOM 2009 O O . GLY A 1 275 ? -6.428 8.159 -22.675 1.00 93.06 275 GLY A O 1
ATOM 2010 N N . SER A 1 276 ? -6.062 5.992 -22.269 1.00 93.25 276 SER A N 1
ATOM 2011 C CA . SER A 1 276 ? -5.224 6.153 -21.073 1.00 93.25 276 SER A CA 1
ATOM 2012 C C . SER A 1 276 ? -3.775 5.712 -21.294 1.00 93.25 276 SER A C 1
ATOM 2014 O O . SER A 1 276 ? -2.992 5.720 -20.343 1.00 93.25 276 SER A O 1
ATOM 2016 N N . GLN A 1 277 ? -3.433 5.311 -22.518 1.00 94.62 277 GLN A N 1
ATOM 2017 C CA . GLN A 1 277 ? -2.098 4.906 -22.927 1.00 94.62 277 GLN A CA 1
ATOM 2018 C C . GLN A 1 277 ? -1.417 6.091 -23.610 1.00 94.62 277 GLN A C 1
ATOM 2020 O O . GLN A 1 277 ? -1.882 6.594 -24.630 1.00 94.62 277 GLN A O 1
ATOM 2025 N N . PHE A 1 278 ? -0.316 6.558 -23.029 1.00 95.44 278 PHE A N 1
ATOM 2026 C CA . PHE A 1 278 ? 0.482 7.639 -23.595 1.00 95.44 278 PHE A CA 1
ATOM 2027 C C . PHE A 1 278 ? 1.862 7.102 -23.958 1.00 95.44 278 PHE A C 1
ATOM 2029 O O . PHE A 1 278 ? 2.672 6.840 -23.063 1.00 95.44 278 PHE A O 1
ATOM 2036 N N . THR A 1 279 ? 2.115 6.947 -25.257 1.00 95.62 279 THR A N 1
ATOM 2037 C CA . THR A 1 279 ? 3.395 6.476 -25.802 1.00 95.62 279 THR A CA 1
ATOM 2038 C C . THR A 1 279 ? 4.111 7.617 -26.509 1.00 95.62 279 THR A C 1
ATOM 2040 O O . THR A 1 279 ? 3.512 8.350 -27.296 1.00 95.62 279 THR A O 1
ATOM 2043 N N . ARG A 1 280 ? 5.411 7.756 -26.252 1.00 94.94 280 ARG A N 1
ATOM 2044 C CA . ARG A 1 280 ? 6.330 8.545 -27.078 1.00 94.94 280 ARG A CA 1
ATOM 2045 C C . ARG A 1 280 ? 7.393 7.614 -27.627 1.00 94.94 280 ARG A C 1
ATOM 2047 O O . ARG A 1 280 ? 8.033 6.927 -26.839 1.00 94.94 280 ARG A O 1
ATOM 2054 N N . HIS A 1 281 ? 7.566 7.624 -28.943 1.00 94.62 281 HIS A N 1
ATOM 2055 C CA . HIS A 1 281 ? 8.518 6.775 -29.649 1.00 94.62 281 HIS A CA 1
ATOM 2056 C C . HIS A 1 281 ? 9.499 7.622 -30.450 1.00 94.62 281 HIS A C 1
ATOM 2058 O O . HIS A 1 281 ? 9.090 8.565 -31.132 1.00 94.62 281 HIS A O 1
ATOM 2064 N N . ALA A 1 282 ? 10.772 7.257 -30.387 1.00 95.62 282 ALA A N 1
ATOM 2065 C CA . ALA A 1 282 ? 11.831 7.798 -31.214 1.00 95.62 282 ALA A CA 1
ATOM 2066 C C . ALA A 1 282 ? 12.686 6.646 -31.751 1.00 95.62 282 ALA A C 1
ATOM 2068 O O . ALA A 1 282 ? 13.212 5.841 -30.987 1.00 95.62 282 ALA A O 1
ATOM 2069 N N . ASN A 1 283 ? 12.869 6.599 -33.074 1.00 94.50 283 ASN A N 1
ATOM 2070 C CA . ASN A 1 283 ? 13.706 5.577 -33.715 1.00 94.50 283 ASN A CA 1
ATOM 2071 C C . ASN A 1 283 ? 15.181 5.682 -33.294 1.00 94.50 283 ASN A C 1
ATOM 2073 O O . ASN A 1 283 ? 15.904 4.692 -33.327 1.00 94.50 283 ASN A O 1
ATOM 2077 N N . PHE A 1 284 ? 15.629 6.890 -32.941 1.00 96.38 284 PHE A N 1
ATOM 2078 C CA . PHE A 1 284 ? 16.963 7.146 -32.419 1.00 96.38 284 PHE A CA 1
ATOM 2079 C C . PHE A 1 284 ? 16.956 8.418 -31.559 1.00 96.38 284 PHE A C 1
ATOM 2081 O O . PHE A 1 284 ? 16.628 9.490 -32.068 1.00 96.38 284 PHE A O 1
ATOM 2088 N N . ASP A 1 285 ? 17.293 8.295 -30.278 1.00 97.38 285 ASP A N 1
ATOM 2089 C CA . ASP A 1 285 ? 17.449 9.403 -29.326 1.00 97.38 285 ASP A CA 1
ATOM 2090 C C . ASP A 1 285 ? 18.424 9.004 -28.197 1.00 97.38 285 ASP A C 1
ATOM 2092 O O . ASP A 1 285 ? 18.856 7.851 -28.121 1.00 97.38 285 ASP A O 1
ATOM 2096 N N . ALA A 1 286 ? 18.771 9.948 -27.321 1.00 95.00 286 ALA A N 1
ATOM 2097 C CA . ALA A 1 286 ? 19.619 9.740 -26.153 1.00 95.00 286 ALA A CA 1
ATOM 2098 C C . ALA A 1 286 ? 18.842 9.963 -24.845 1.00 95.00 286 ALA A C 1
ATOM 2100 O O . ALA A 1 286 ? 18.242 11.016 -24.632 1.00 95.00 286 ALA A O 1
ATOM 2101 N N . VAL A 1 287 ? 18.906 9.003 -23.917 1.00 94.62 287 VAL A N 1
ATOM 2102 C CA . VAL A 1 287 ? 18.309 9.123 -22.577 1.00 94.62 287 VAL A CA 1
ATOM 2103 C C . VAL A 1 287 ? 19.371 8.914 -21.507 1.00 94.62 287 VAL A C 1
ATOM 2105 O O . VAL A 1 287 ? 20.153 7.968 -21.557 1.00 94.62 287 VAL A O 1
ATOM 2108 N N . SER A 1 288 ? 19.379 9.787 -20.499 1.00 93.56 288 SER A N 1
ATOM 2109 C CA . SER A 1 288 ? 20.214 9.609 -19.309 1.00 93.56 288 SER A CA 1
ATOM 2110 C C . SER A 1 288 ? 19.512 8.722 -18.285 1.00 93.56 288 SER A C 1
ATOM 2112 O O . SER A 1 288 ? 18.412 9.035 -17.832 1.00 93.56 288 SER A O 1
ATOM 2114 N N . ILE A 1 289 ? 20.165 7.629 -17.897 1.00 94.12 289 ILE A N 1
ATOM 2115 C CA . ILE A 1 289 ? 19.697 6.694 -16.868 1.00 94.12 289 ILE A CA 1
ATOM 2116 C C . ILE A 1 289 ? 20.697 6.613 -15.715 1.00 94.12 289 ILE A C 1
ATOM 2118 O O . ILE A 1 289 ? 21.884 6.880 -15.892 1.00 94.12 289 ILE A O 1
ATOM 2122 N N . ILE A 1 290 ? 20.233 6.217 -14.530 1.00 94.25 290 ILE A N 1
ATOM 2123 C CA . ILE A 1 290 ? 21.095 6.045 -13.355 1.00 94.25 290 ILE A CA 1
ATOM 2124 C C . ILE A 1 290 ? 21.702 4.639 -13.368 1.00 94.25 290 ILE A C 1
ATOM 2126 O O . ILE A 1 290 ? 20.974 3.645 -13.344 1.00 94.25 290 ILE A O 1
ATOM 2130 N N . VAL A 1 291 ? 23.032 4.557 -13.349 1.00 93.94 291 VAL A N 1
ATOM 2131 C CA . VAL A 1 291 ? 23.805 3.317 -13.197 1.00 93.94 291 VAL A CA 1
ATOM 2132 C C . VAL A 1 291 ? 24.729 3.481 -11.995 1.00 93.94 291 VAL A C 1
ATOM 2134 O O . VAL A 1 291 ? 25.555 4.388 -11.947 1.00 93.94 291 VAL A O 1
ATOM 2137 N N . GLY A 1 292 ? 24.550 2.633 -10.984 1.00 92.69 292 GLY A N 1
ATOM 2138 C CA . GLY A 1 292 ? 25.127 2.833 -9.661 1.00 92.69 292 GLY A CA 1
ATOM 2139 C C . GLY A 1 292 ? 24.685 4.171 -9.068 1.00 92.69 292 GLY A C 1
ATOM 2140 O O . GLY A 1 292 ? 23.498 4.368 -8.801 1.00 92.69 292 GLY A O 1
ATOM 2141 N N . ASN A 1 293 ? 25.639 5.078 -8.881 1.00 92.12 293 ASN A N 1
ATOM 2142 C CA . ASN A 1 293 ? 25.452 6.440 -8.379 1.00 92.12 293 ASN A CA 1
ATOM 2143 C C . ASN A 1 293 ? 25.759 7.521 -9.436 1.00 92.12 293 ASN A C 1
ATOM 2145 O O . ASN A 1 293 ? 26.019 8.666 -9.077 1.00 92.12 293 ASN A O 1
ATOM 2149 N N . GLN A 1 294 ? 25.759 7.171 -10.727 1.00 91.44 294 GLN A N 1
ATOM 2150 C CA . GLN A 1 294 ? 26.093 8.088 -11.822 1.00 91.44 294 GLN A CA 1
ATOM 2151 C C . GLN A 1 294 ? 25.019 8.097 -12.911 1.00 91.44 294 GLN A C 1
ATOM 2153 O O . GLN A 1 294 ? 24.287 7.121 -13.088 1.00 91.44 294 GLN A O 1
ATOM 2158 N N . LEU A 1 295 ? 24.950 9.196 -13.670 1.00 93.31 295 LEU A N 1
ATOM 2159 C CA . LEU A 1 295 ? 24.188 9.246 -14.914 1.00 93.31 295 LEU A CA 1
ATOM 2160 C C . LEU A 1 295 ? 25.007 8.646 -16.056 1.00 93.31 295 LEU A C 1
ATOM 2162 O O . LEU A 1 295 ? 26.186 8.950 -16.229 1.00 93.31 295 LEU A O 1
ATOM 2166 N N . ARG A 1 296 ? 24.352 7.820 -16.867 1.00 92.12 296 ARG A N 1
ATOM 2167 C CA . ARG A 1 296 ? 24.879 7.287 -18.118 1.00 92.12 296 ARG A CA 1
ATOM 2168 C C . ARG A 1 296 ? 23.922 7.637 -19.247 1.00 92.12 296 ARG A C 1
ATOM 2170 O O . ARG A 1 296 ? 22.743 7.303 -19.166 1.00 92.12 296 ARG A O 1
ATOM 2177 N N . SER A 1 297 ? 24.439 8.270 -20.297 1.00 94.31 297 SER A N 1
ATOM 2178 C CA . SER A 1 297 ? 23.691 8.460 -21.541 1.00 94.31 297 SER A CA 1
ATOM 2179 C C . SER A 1 297 ? 23.628 7.142 -22.313 1.00 94.31 297 SER A C 1
ATOM 2181 O O . SER A 1 297 ? 24.640 6.445 -22.443 1.00 94.31 297 SER A O 1
ATOM 2183 N N . VAL A 1 298 ? 22.442 6.790 -22.793 1.00 94.50 298 VAL A N 1
ATOM 2184 C CA . VAL A 1 298 ? 22.188 5.631 -23.648 1.00 94.50 298 VAL A CA 1
ATOM 2185 C C . VAL A 1 298 ? 21.530 6.131 -24.922 1.00 94.50 298 VAL A C 1
ATOM 2187 O O . VAL A 1 298 ? 20.498 6.792 -24.857 1.00 94.50 298 VAL A O 1
ATOM 2190 N N . GLU A 1 299 ? 22.136 5.808 -26.060 1.00 96.25 299 GLU A N 1
ATOM 2191 C CA . GLU A 1 299 ? 21.649 6.167 -27.391 1.00 96.25 299 GLU A CA 1
ATOM 2192 C C . GLU A 1 299 ? 21.043 4.943 -28.076 1.00 96.25 299 GLU A C 1
ATOM 2194 O O . GLU A 1 299 ? 21.589 3.839 -27.984 1.00 96.25 299 GLU A O 1
ATOM 2199 N N . GLY A 1 300 ? 19.924 5.129 -28.770 1.00 95.50 300 GLY A N 1
ATOM 2200 C CA . GLY A 1 300 ? 19.266 4.060 -29.515 1.00 95.50 300 GLY A CA 1
ATOM 2201 C C . GLY A 1 300 ? 17.789 4.331 -29.755 1.00 95.50 300 GLY A C 1
ATOM 2202 O O . GLY A 1 300 ? 17.331 5.466 -29.661 1.00 95.50 300 GLY A O 1
ATOM 2203 N N . GLU A 1 301 ? 17.042 3.275 -30.066 1.00 95.44 301 GLU A N 1
ATOM 2204 C CA . GLU A 1 301 ? 15.584 3.331 -30.155 1.00 95.44 301 GLU A CA 1
ATOM 2205 C C . GLU A 1 301 ? 14.985 3.535 -28.751 1.00 95.44 301 GLU A C 1
ATOM 2207 O O . GLU A 1 301 ? 15.301 2.798 -27.813 1.00 95.44 301 GLU A O 1
ATOM 2212 N N . VAL A 1 302 ? 14.155 4.568 -28.587 1.00 95.50 302 VAL A N 1
ATOM 2213 C CA . VAL A 1 302 ? 13.631 5.012 -27.289 1.00 95.50 302 VAL A CA 1
ATOM 2214 C C . VAL A 1 302 ? 12.112 5.025 -27.320 1.00 95.50 302 VAL A C 1
ATOM 2216 O O . VAL A 1 302 ? 11.497 5.732 -28.115 1.00 95.50 302 VAL A O 1
ATOM 2219 N N . GLU A 1 303 ? 11.503 4.322 -26.367 1.00 94.62 303 GLU A N 1
ATOM 2220 C CA . GLU A 1 303 ? 10.067 4.386 -26.128 1.00 94.62 303 GLU A CA 1
ATOM 2221 C C . GLU A 1 303 ? 9.773 4.712 -24.660 1.00 94.62 303 GLU A C 1
ATOM 2223 O O . GLU A 1 303 ? 10.270 4.064 -23.739 1.00 94.62 303 GLU A O 1
ATOM 2228 N N . THR A 1 304 ? 8.939 5.728 -24.435 1.00 93.88 304 THR A N 1
ATOM 2229 C CA . THR A 1 304 ? 8.419 6.092 -23.114 1.00 93.88 304 THR A CA 1
ATOM 2230 C C . THR A 1 304 ? 6.927 5.817 -23.055 1.00 93.88 304 THR A C 1
ATOM 2232 O O . THR A 1 304 ? 6.162 6.352 -23.858 1.00 93.88 304 THR A O 1
ATOM 2235 N N . ARG A 1 305 ? 6.505 5.043 -22.052 1.00 94.00 305 ARG A N 1
ATOM 2236 C CA . ARG A 1 305 ? 5.096 4.760 -21.766 1.00 94.00 305 ARG A CA 1
ATOM 2237 C C . ARG A 1 305 ? 4.682 5.403 -20.454 1.00 94.00 305 ARG A C 1
ATOM 2239 O O . ARG A 1 305 ? 5.344 5.256 -19.431 1.00 94.00 305 ARG A O 1
ATOM 2246 N N . THR A 1 306 ? 3.561 6.108 -20.467 1.00 94.25 306 THR A N 1
ATOM 2247 C CA . THR A 1 306 ? 2.930 6.677 -19.274 1.00 94.25 306 THR A CA 1
ATOM 2248 C C . THR A 1 306 ? 1.453 6.311 -19.264 1.00 94.25 306 THR A C 1
ATOM 2250 O O . THR A 1 306 ? 0.813 6.256 -20.312 1.00 94.25 306 THR A O 1
ATOM 2253 N N . PHE A 1 307 ? 0.908 6.041 -18.080 1.00 94.56 307 PHE A N 1
ATOM 2254 C CA . PHE A 1 307 ? -0.515 5.781 -17.897 1.00 94.56 307 PHE A CA 1
ATOM 2255 C C . PHE A 1 307 ? -0.967 6.143 -16.472 1.00 94.56 307 PHE A C 1
ATOM 2257 O O . PHE A 1 307 ? -0.184 6.023 -15.525 1.00 94.56 307 PHE A O 1
ATOM 2264 N N . PRO A 1 308 ? -2.229 6.564 -16.270 1.00 92.12 308 PRO A N 1
ATOM 2265 C CA . PRO A 1 308 ? -2.777 6.770 -14.937 1.00 92.12 308 PRO A CA 1
ATOM 2266 C C . PRO A 1 308 ? -3.009 5.425 -14.241 1.00 92.12 308 PRO A C 1
ATOM 2268 O O . PRO A 1 308 ? -3.833 4.625 -14.678 1.00 92.12 308 PRO A O 1
ATOM 2271 N N . ILE A 1 309 ? -2.348 5.208 -13.105 1.00 89.62 309 ILE A N 1
ATOM 2272 C CA . ILE A 1 309 ? -2.448 3.974 -12.302 1.00 89.62 309 ILE A CA 1
ATOM 2273 C C . ILE A 1 309 ? -3.909 3.642 -11.930 1.00 89.62 309 ILE A C 1
ATOM 2275 O O . ILE A 1 309 ? -4.324 2.487 -11.996 1.00 89.62 309 ILE A O 1
ATOM 2279 N N . LYS A 1 310 ? -4.723 4.670 -11.645 1.00 85.38 310 LYS A N 1
ATOM 2280 C CA . LYS A 1 310 ? -6.165 4.529 -11.373 1.00 85.38 310 LYS A CA 1
ATOM 2281 C C . LYS A 1 310 ? -6.950 3.902 -12.535 1.00 85.38 310 LYS A C 1
ATOM 2283 O O . LYS A 1 310 ? -7.888 3.156 -12.291 1.00 85.38 310 LYS A O 1
ATOM 2288 N N . ASN A 1 311 ? -6.551 4.166 -13.782 1.00 89.44 311 ASN A N 1
ATOM 2289 C CA . ASN A 1 311 ? -7.218 3.631 -14.971 1.00 89.44 311 ASN A CA 1
ATOM 2290 C C . ASN A 1 311 ? -6.756 2.199 -15.281 1.00 89.44 311 ASN A C 1
ATOM 2292 O O . ASN A 1 311 ? -7.431 1.495 -16.022 1.00 89.44 311 ASN A O 1
ATOM 2296 N N . ALA A 1 312 ? -5.627 1.765 -14.710 1.00 86.94 312 ALA A N 1
ATOM 2297 C CA . ALA A 1 312 ? -5.151 0.386 -14.783 1.00 86.94 312 ALA A CA 1
ATOM 2298 C C . ALA A 1 312 ? -5.735 -0.507 -13.672 1.00 86.94 312 ALA A C 1
ATOM 2300 O O . ALA A 1 312 ? -5.455 -1.699 -13.657 1.00 86.94 312 ALA A O 1
ATOM 2301 N N . ASN A 1 313 ? -6.500 0.054 -12.723 1.00 86.50 313 ASN A N 1
ATOM 2302 C CA . ASN A 1 313 ? -6.976 -0.645 -11.522 1.00 86.50 313 ASN A CA 1
ATOM 2303 C C . ASN A 1 313 ? -5.851 -1.365 -10.741 1.00 86.50 313 ASN A C 1
ATOM 2305 O O . ASN A 1 313 ? -6.033 -2.448 -10.187 1.00 86.50 313 ASN A O 1
ATOM 2309 N N . LEU A 1 314 ? -4.663 -0.761 -10.718 1.00 88.19 314 LEU A N 1
ATOM 2310 C CA . LEU A 1 314 ? -3.499 -1.251 -9.984 1.00 88.19 314 LEU A CA 1
ATOM 2311 C C . LEU A 1 314 ? -3.099 -0.224 -8.926 1.00 88.19 314 LEU A C 1
ATOM 2313 O O . LEU A 1 314 ? -3.470 0.943 -9.014 1.00 88.19 314 LEU A O 1
ATOM 2317 N N . SER A 1 315 ? -2.320 -0.635 -7.929 1.00 90.56 315 SER A N 1
ATOM 2318 C CA . SER A 1 315 ? -1.593 0.304 -7.073 1.00 90.56 315 SER A CA 1
ATOM 2319 C C . SER A 1 315 ? -0.227 0.648 -7.670 1.00 90.56 315 SER A C 1
ATOM 2321 O O . SER A 1 315 ? 0.267 -0.046 -8.560 1.00 90.56 315 SER A O 1
ATOM 2323 N N . ALA A 1 316 ? 0.430 1.695 -7.161 1.00 90.00 316 ALA A N 1
ATOM 2324 C CA . ALA A 1 316 ? 1.811 1.995 -7.545 1.00 90.00 316 ALA A CA 1
ATOM 2325 C C . ALA A 1 316 ? 2.760 0.832 -7.210 1.00 90.00 316 ALA A C 1
ATOM 2327 O O . ALA A 1 316 ? 3.652 0.508 -7.997 1.00 90.00 316 ALA A O 1
ATOM 2328 N N . TRP A 1 317 ? 2.530 0.165 -6.076 1.00 88.75 317 TRP A N 1
ATOM 2329 C CA . TRP A 1 317 ? 3.269 -1.031 -5.695 1.00 88.75 317 TRP A CA 1
ATOM 2330 C C . TRP A 1 317 ? 3.007 -2.186 -6.665 1.00 88.75 317 TRP A C 1
ATOM 2332 O O . TRP A 1 317 ? 3.959 -2.780 -7.167 1.00 88.75 317 TRP A O 1
ATOM 2342 N N . ALA A 1 318 ? 1.743 -2.456 -7.004 1.00 89.31 318 ALA A N 1
ATOM 2343 C CA . ALA A 1 318 ? 1.391 -3.522 -7.933 1.00 89.31 318 ALA A CA 1
ATOM 2344 C C . ALA A 1 318 ? 1.971 -3.266 -9.331 1.00 89.31 318 ALA A C 1
ATOM 2346 O O . ALA A 1 318 ? 2.523 -4.184 -9.932 1.00 89.31 318 ALA A O 1
ATOM 2347 N N . VAL A 1 319 ? 1.914 -2.028 -9.838 1.00 91.19 319 VAL A N 1
ATOM 2348 C CA . VAL A 1 319 ? 2.554 -1.632 -11.106 1.00 91.19 319 VAL A CA 1
ATOM 2349 C C . VAL A 1 319 ? 4.052 -1.905 -11.058 1.00 91.19 319 VAL A C 1
ATOM 2351 O O . VAL A 1 319 ? 4.572 -2.629 -11.906 1.00 91.19 319 VAL A O 1
ATOM 2354 N N . ARG A 1 320 ? 4.749 -1.382 -10.043 1.00 90.44 320 ARG A N 1
ATOM 2355 C CA . ARG A 1 320 ? 6.189 -1.599 -9.886 1.00 90.44 320 ARG A CA 1
ATOM 2356 C C . ARG A 1 320 ? 6.520 -3.084 -9.842 1.00 90.44 320 ARG A C 1
ATOM 2358 O O . ARG A 1 320 ? 7.435 -3.524 -10.529 1.00 90.44 320 ARG A O 1
ATOM 2365 N N . ARG A 1 321 ? 5.756 -3.859 -9.072 1.00 89.44 321 ARG A N 1
ATOM 2366 C CA . ARG A 1 321 ? 6.000 -5.285 -8.898 1.00 89.44 321 ARG A CA 1
ATOM 2367 C C . ARG A 1 321 ? 5.809 -6.075 -10.191 1.00 89.44 321 ARG A C 1
ATOM 2369 O O . ARG A 1 321 ? 6.612 -6.948 -10.504 1.00 89.44 321 ARG A O 1
ATOM 2376 N N . ASN A 1 322 ? 4.791 -5.715 -10.961 1.00 90.25 322 ASN A N 1
ATOM 2377 C CA . ASN A 1 322 ? 4.530 -6.264 -12.282 1.00 90.25 322 ASN A CA 1
ATOM 2378 C C . ASN A 1 322 ? 5.687 -6.025 -13.261 1.00 90.25 322 ASN A C 1
ATOM 2380 O O . ASN A 1 322 ? 6.165 -6.967 -13.888 1.00 90.25 322 ASN A O 1
ATOM 2384 N N . TYR A 1 323 ? 6.166 -4.785 -13.370 1.00 91.38 323 TYR A N 1
ATOM 2385 C CA . TYR A 1 323 ? 7.260 -4.461 -14.286 1.00 91.38 323 TYR A CA 1
ATOM 2386 C C . TYR A 1 323 ? 8.608 -5.012 -13.813 1.00 91.38 323 TYR A C 1
ATOM 2388 O O . TYR A 1 323 ? 9.390 -5.481 -14.632 1.00 91.38 323 TYR A O 1
ATOM 2396 N N . GLU A 1 324 ? 8.871 -5.037 -12.506 1.00 91.06 324 GLU A N 1
ATOM 2397 C CA . GLU A 1 324 ? 10.043 -5.712 -11.940 1.00 91.06 324 GLU A CA 1
ATOM 2398 C C . GLU A 1 324 ? 10.065 -7.206 -12.302 1.00 91.06 324 GLU A C 1
ATOM 2400 O O . GLU A 1 324 ? 11.091 -7.719 -12.750 1.00 91.06 324 GLU A O 1
ATOM 2405 N N . ALA A 1 325 ? 8.929 -7.888 -12.163 1.00 88.44 325 ALA A N 1
ATOM 2406 C CA . ALA A 1 325 ? 8.782 -9.287 -12.541 1.00 88.44 325 ALA A CA 1
ATOM 2407 C C . ALA A 1 325 ? 9.015 -9.503 -14.050 1.00 88.44 325 ALA A C 1
ATOM 2409 O O . ALA A 1 325 ? 9.804 -10.363 -14.441 1.00 88.44 325 ALA A O 1
ATOM 2410 N N . ALA A 1 326 ? 8.420 -8.664 -14.904 1.00 89.25 326 ALA A N 1
ATOM 2411 C CA . ALA A 1 326 ? 8.617 -8.735 -16.351 1.00 89.25 326 ALA A CA 1
ATOM 2412 C C . ALA A 1 326 ? 10.081 -8.478 -16.765 1.00 89.25 326 ALA A C 1
ATOM 2414 O O . ALA A 1 326 ? 10.634 -9.223 -17.569 1.00 89.25 326 ALA A O 1
ATOM 2415 N N . VAL A 1 327 ? 10.749 -7.487 -16.163 1.00 90.62 327 VAL A N 1
ATOM 2416 C CA . VAL A 1 327 ? 12.178 -7.212 -16.402 1.00 90.62 327 VAL A CA 1
ATOM 2417 C C . VAL A 1 327 ? 13.048 -8.383 -15.946 1.00 90.62 327 VAL A C 1
ATOM 2419 O O . VAL A 1 327 ? 13.958 -8.781 -16.669 1.00 90.62 327 VAL A O 1
ATOM 2422 N N . LYS A 1 328 ? 12.758 -8.981 -14.783 1.00 88.38 328 LYS A N 1
ATOM 2423 C CA . LYS A 1 328 ? 13.463 -10.179 -14.307 1.00 88.38 328 LYS A CA 1
ATOM 2424 C C . LYS A 1 328 ? 13.333 -11.328 -15.304 1.00 88.38 328 LYS A C 1
ATOM 2426 O O . LYS A 1 328 ? 14.307 -12.038 -15.538 1.00 88.38 328 LYS A O 1
ATOM 2431 N N . ALA A 1 329 ? 12.156 -11.508 -15.894 1.00 86.75 329 ALA A N 1
ATOM 2432 C CA . ALA A 1 329 ? 11.938 -12.566 -16.866 1.00 86.75 329 ALA A CA 1
ATOM 2433 C C . ALA A 1 329 ? 12.763 -12.414 -18.149 1.00 86.75 329 ALA A C 1
ATOM 2435 O O . ALA A 1 329 ? 13.148 -13.410 -18.751 1.00 86.75 329 ALA A O 1
ATOM 2436 N N . LEU A 1 330 ? 13.073 -11.175 -18.534 1.00 88.81 330 LEU A N 1
ATOM 2437 C CA . LEU A 1 330 ? 13.992 -10.872 -19.633 1.00 88.81 330 LEU A CA 1
ATOM 2438 C C . LEU A 1 330 ? 15.468 -11.087 -19.246 1.00 88.81 330 LEU A C 1
ATOM 2440 O O . LEU A 1 330 ? 16.359 -10.812 -20.046 1.00 88.81 330 LEU A O 1
ATOM 2444 N N . GLY A 1 331 ? 15.751 -11.554 -18.024 1.00 88.94 331 GLY A N 1
ATOM 2445 C CA . GLY A 1 331 ? 17.100 -11.639 -17.457 1.00 88.94 331 GLY A CA 1
ATOM 2446 C C . GLY A 1 331 ? 17.658 -10.284 -17.017 1.00 88.94 331 GLY A C 1
ATOM 2447 O O . GLY A 1 331 ? 18.864 -10.144 -16.841 1.00 88.94 331 GLY A O 1
ATOM 2448 N N . GLY A 1 332 ? 16.797 -9.275 -16.856 1.00 90.50 332 GLY A N 1
ATOM 2449 C CA . GLY A 1 332 ? 17.201 -7.943 -16.432 1.00 90.50 332 GLY A CA 1
ATOM 2450 C C . GLY A 1 332 ? 17.751 -7.912 -15.005 1.00 90.50 332 GLY A C 1
ATOM 2451 O O . GLY A 1 332 ? 17.366 -8.700 -14.136 1.00 90.50 332 GLY A O 1
ATOM 2452 N N . VAL A 1 333 ? 18.635 -6.944 -14.762 1.00 91.38 333 VAL A N 1
ATOM 2453 C CA . VAL A 1 333 ? 19.291 -6.685 -13.475 1.00 91.38 333 VAL A CA 1
ATOM 2454 C C . VAL A 1 333 ? 19.036 -5.226 -13.097 1.00 91.38 333 VAL A C 1
ATOM 2456 O O . VAL A 1 333 ? 19.131 -4.334 -13.939 1.00 91.38 333 VAL A O 1
ATOM 2459 N N . LYS A 1 334 ? 18.700 -4.957 -11.833 1.00 92.25 334 LYS A N 1
ATOM 2460 C CA . LYS A 1 334 ? 18.594 -3.592 -11.314 1.00 92.25 334 LYS A CA 1
ATOM 2461 C C . LYS A 1 334 ? 19.997 -2.999 -11.188 1.00 92.25 334 LYS A C 1
ATOM 2463 O O . LYS A 1 334 ? 20.820 -3.519 -10.436 1.00 92.25 334 LYS A O 1
ATOM 2468 N N . VAL A 1 335 ? 20.243 -1.898 -11.895 1.00 93.81 335 VAL A N 1
ATOM 2469 C CA . VAL A 1 335 ? 21.571 -1.269 -11.987 1.00 93.81 335 VAL A CA 1
ATOM 2470 C C . VAL A 1 335 ? 21.727 0.007 -11.161 1.00 93.81 335 VAL A C 1
ATOM 2472 O O . VAL A 1 335 ? 22.853 0.431 -10.944 1.00 93.81 335 VAL A O 1
ATOM 2475 N N . ASN A 1 336 ? 20.655 0.631 -10.671 1.00 92.69 336 ASN A N 1
ATOM 2476 C CA . ASN A 1 336 ? 20.764 1.853 -9.874 1.00 92.69 336 ASN A CA 1
ATOM 2477 C C . ASN A 1 336 ? 20.954 1.555 -8.375 1.00 92.69 336 ASN A C 1
ATOM 2479 O O . ASN A 1 336 ? 20.216 0.752 -7.794 1.00 92.69 336 ASN A O 1
ATOM 2483 N N . ALA A 1 337 ? 21.905 2.252 -7.747 1.00 89.50 337 ALA A N 1
ATOM 2484 C CA . ALA A 1 337 ? 22.092 2.273 -6.295 1.00 89.50 337 ALA A CA 1
ATOM 2485 C C . ALA A 1 337 ? 21.252 3.370 -5.626 1.00 89.50 337 ALA A C 1
ATOM 2487 O O . ALA A 1 337 ? 20.810 3.198 -4.493 1.00 89.50 337 ALA A O 1
ATOM 2488 N N . VAL A 1 338 ? 21.001 4.468 -6.345 1.00 90.25 338 VAL A N 1
ATOM 2489 C CA . VAL A 1 338 ? 20.271 5.645 -5.854 1.00 90.25 338 VAL A CA 1
ATOM 2490 C C . VAL A 1 338 ? 19.051 5.970 -6.722 1.00 90.25 338 VAL A C 1
ATOM 2492 O O . VAL A 1 338 ? 18.887 5.437 -7.827 1.00 90.25 338 VAL A O 1
ATOM 2495 N N . GLY A 1 339 ? 18.162 6.810 -6.191 1.00 88.31 339 GLY A N 1
ATOM 2496 C CA . GLY A 1 339 ? 17.040 7.397 -6.924 1.00 88.31 339 GLY A CA 1
ATOM 2497 C C . GLY A 1 339 ? 17.415 8.725 -7.596 1.00 88.31 339 GLY A C 1
ATOM 2498 O O . GLY A 1 339 ? 18.456 9.299 -7.276 1.00 88.31 339 GLY A O 1
ATOM 2499 N N . PRO A 1 340 ? 16.586 9.232 -8.526 1.00 88.25 340 PRO A N 1
ATOM 2500 C CA . PRO A 1 340 ? 16.786 10.543 -9.155 1.00 88.25 340 PRO A CA 1
ATOM 2501 C C . PRO A 1 340 ? 16.739 11.727 -8.174 1.00 88.25 340 PRO A C 1
ATOM 2503 O O . PRO A 1 340 ? 17.198 12.814 -8.508 1.00 88.25 340 PRO A O 1
ATOM 2506 N N . GLU A 1 341 ? 16.186 11.532 -6.980 1.00 87.50 341 GLU A N 1
ATOM 2507 C CA . GLU A 1 341 ? 16.111 12.515 -5.899 1.00 87.50 341 GLU A CA 1
ATOM 2508 C C . GLU A 1 341 ? 17.378 12.603 -5.027 1.00 87.50 341 GLU A C 1
ATOM 2510 O O . GLU A 1 341 ? 17.452 13.450 -4.132 1.00 87.50 341 GLU A O 1
ATOM 2515 N N . ASP A 1 342 ? 18.359 11.725 -5.258 1.00 90.62 342 ASP A N 1
ATOM 2516 C CA . ASP A 1 342 ? 19.584 11.673 -4.466 1.00 90.62 342 ASP A CA 1
ATOM 2517 C C . ASP A 1 342 ? 20.391 12.974 -4.576 1.00 90.62 342 ASP A C 1
ATOM 2519 O O . ASP A 1 342 ? 20.703 13.452 -5.666 1.00 90.62 342 ASP A O 1
ATOM 2523 N N . GLN A 1 343 ? 20.742 13.550 -3.424 1.00 88.38 343 GLN A N 1
ATOM 2524 C CA . GLN A 1 343 ? 21.391 14.860 -3.365 1.00 88.38 343 GLN A CA 1
ATOM 2525 C C . GLN A 1 343 ? 22.798 14.841 -3.964 1.00 88.38 343 GLN A C 1
ATOM 2527 O O . GLN A 1 343 ? 23.182 15.801 -4.627 1.00 88.38 343 GLN A O 1
ATOM 2532 N N . ALA A 1 344 ? 23.560 13.760 -3.772 1.00 89.94 344 ALA A N 1
ATOM 2533 C CA . ALA A 1 344 ? 24.908 13.661 -4.321 1.00 89.94 344 ALA A CA 1
ATOM 2534 C C . ALA A 1 344 ? 24.865 13.519 -5.848 1.00 89.94 344 ALA A C 1
ATOM 2536 O O . ALA A 1 344 ? 25.627 14.184 -6.553 1.00 89.94 344 ALA A O 1
ATOM 2537 N N . LEU A 1 345 ? 23.929 12.716 -6.365 1.00 90.31 345 LEU A N 1
ATOM 2538 C CA . LEU A 1 345 ? 23.671 12.607 -7.796 1.00 90.31 345 LEU A CA 1
ATOM 2539 C C . LEU A 1 345 ? 23.240 13.957 -8.388 1.00 90.31 345 LEU A C 1
ATOM 2541 O O . LEU A 1 345 ? 23.772 14.367 -9.420 1.00 90.31 345 LEU A O 1
ATOM 2545 N N . LEU A 1 346 ? 22.307 14.665 -7.747 1.00 90.62 346 LEU A N 1
ATOM 2546 C CA . LEU A 1 346 ? 21.837 15.972 -8.210 1.00 90.62 346 LEU A CA 1
ATOM 2547 C C . LEU A 1 346 ? 22.962 17.012 -8.207 1.00 90.62 346 LEU A C 1
ATOM 2549 O O . LEU A 1 346 ? 23.158 17.688 -9.219 1.00 90.62 346 LEU A O 1
ATOM 2553 N N . ALA A 1 347 ? 23.736 17.106 -7.126 1.00 90.50 347 ALA A N 1
ATOM 2554 C CA . ALA A 1 347 ? 24.841 18.055 -7.014 1.00 90.50 347 ALA A CA 1
ATOM 2555 C C . ALA A 1 347 ? 25.906 17.816 -8.096 1.00 90.50 347 ALA A C 1
ATOM 2557 O O . ALA A 1 347 ? 26.339 18.747 -8.778 1.00 90.50 347 ALA A O 1
ATOM 2558 N N . ALA A 1 348 ? 26.252 16.547 -8.341 1.00 88.88 348 ALA A N 1
ATOM 2559 C CA . ALA A 1 348 ? 27.236 16.165 -9.352 1.00 88.88 348 ALA A CA 1
ATOM 2560 C C . ALA A 1 348 ? 26.818 16.504 -10.796 1.00 88.88 348 ALA A C 1
ATOM 2562 O O . ALA A 1 348 ? 27.682 16.612 -11.663 1.00 88.88 348 ALA A O 1
ATOM 2563 N N . ASN A 1 349 ? 25.517 16.665 -11.070 1.00 87.19 349 ASN A N 1
ATOM 2564 C CA . ASN A 1 349 ? 24.992 16.804 -12.435 1.00 87.19 349 ASN A CA 1
ATOM 2565 C C . ASN A 1 349 ? 24.259 18.127 -12.708 1.00 87.19 349 ASN A C 1
ATOM 2567 O O . ASN A 1 349 ? 23.968 18.429 -13.863 1.00 87.19 349 ASN A O 1
ATOM 2571 N N . THR A 1 350 ? 23.953 18.927 -11.682 1.00 84.38 350 THR A N 1
ATOM 2572 C CA . THR A 1 350 ? 23.218 20.200 -11.840 1.00 84.38 350 THR A CA 1
ATOM 2573 C C . THR A 1 350 ? 24.039 21.442 -11.495 1.00 84.38 350 THR A C 1
ATOM 2575 O O . THR A 1 350 ? 23.578 22.557 -11.746 1.00 84.38 350 THR A O 1
ATOM 2578 N N . GLY A 1 351 ? 25.259 21.272 -10.969 1.00 65.88 351 GLY A N 1
ATOM 2579 C CA . GLY A 1 351 ? 26.147 22.387 -10.621 1.00 65.88 351 GLY A CA 1
ATOM 2580 C C . GLY A 1 351 ? 25.617 23.270 -9.486 1.00 65.88 351 GLY A C 1
ATOM 2581 O O . GLY A 1 351 ? 25.989 24.442 -9.409 1.00 65.88 351 GLY A O 1
ATOM 2582 N N . LYS A 1 352 ? 24.726 22.727 -8.650 1.00 51.62 352 LYS A N 1
ATOM 2583 C CA . LYS A 1 352 ? 24.177 23.351 -7.444 1.00 51.62 352 LYS A CA 1
ATOM 2584 C C . LYS A 1 352 ? 24.524 22.533 -6.214 1.00 51.62 352 LYS A C 1
ATOM 2586 O O . LYS A 1 352 ? 24.566 21.293 -6.342 1.00 51.62 352 LYS A O 1
#

Nearest PDB structures (foldseek):
  3c2w-assembly1_E  TM=4.316E-01  e=3.729E-01  Pseudomonas aeruginosa
  1vyg-assembly1_A  TM=5.672E-01  e=4.199E+00  Schistosoma mansoni
  6xvs-assembly2_B  TM=5.254E-01  e=4.199E+00  Homo sapiens
  6c1z-assembly1_A  TM=4.875E-01  e=6.588E+00  Caenorhabditis elegans
  1o8v-assembly1_A  TM=2.519E-01  e=1.804E+00  Echinococcus granulosus

Sequence (352 aa):
MSLPLAACKKNADPAPPNPPGMPAPADGATAPGVEPTARSAATAAAANADTAAAKGAPGAIPAIPFDFSTVAEAAGAVPPFPYVDYPPKVHSGGRWTRETPMDRVYVILGDHLHALEGRVMTRQFAHRDAGMSELEVRRNYENALAAIGAVKVSTVQPDNPAIVAAAGGDDYFLRKSMLMIPDLGMSYDVYLARKGNARHWIVVTTNDSETGLLTVEEKPFAQTVGLEGSRDTPVAASGSPATAAQPVDIASLPVSTAALPPFPYLAYPPGLHEGSQFTRHANFDAVSIIVGNQLRSVEGEVETRTFPIKNANLSAWAVRRNYEAAVKALGGVKVNAVGPEDQALLAANTGK

pLDDT: mean 81.21, std 22.46, range [24.05, 98.56]

Secondary structure (DSSP, 8-state):
--------PPPPPPPPPPPP------------------------------------S----------GGGSPBPSSPPPSTTSS---TT--GGG-EEEEEEEEEEEEEEBTEEEEEEEEEEEEEEEHHHHT--HHHHHHHHHHHHHHTT-EE-B-S-TT-HHHHHHTTS-HHHIIIIIS--SSTT-EEEEEEEEETTEEEEEEEEE-SSEEEEEEEEE--------BTT-TT------SPPEEPPSS--GGGSPPP-SPPPSSS-BPPPTT--GGG-EEEEEEEEEEEEEEBTEEEEEEEEEEEEE--GGGGT--HHHHHHHHHHHHHHTT-EE-BSS-TT-HHHHHHHH--

Solvent-accessible surface area (backbone atoms only — not comparable to full-atom values): 21749 Å² total; per-residue (Å²): 138,89,84,82,92,83,90,82,83,88,82,81,84,84,82,84,88,84,88,84,83,86,85,86,88,85,86,85,87,87,86,87,89,82,88,84,85,91,80,82,87,87,82,88,80,86,73,86,78,80,76,77,75,77,82,57,81,74,66,85,67,72,81,71,91,74,73,65,80,80,54,60,68,25,88,59,78,68,58,67,89,76,60,68,82,78,59,90,59,43,48,76,92,51,55,46,74,50,76,39,76,39,35,68,42,35,44,51,52,40,79,39,69,40,82,45,46,14,32,36,35,42,37,38,37,43,26,76,50,44,73,45,52,46,69,54,49,51,51,50,51,53,52,56,36,45,70,42,34,27,41,78,45,39,76,54,55,79,83,39,66,67,45,24,49,66,49,68,61,39,56,66,53,37,38,52,69,33,54,61,44,94,52,92,82,40,48,66,45,31,27,45,20,29,52,90,93,46,56,44,36,39,33,47,28,38,39,86,57,36,40,37,36,42,30,39,43,71,42,85,92,76,79,66,38,33,44,29,96,37,92,87,51,82,70,92,29,91,50,70,34,54,71,58,64,84,80,60,55,76,90,75,52,77,80,55,84,50,87,76,54,66,87,69,55,66,44,74,56,67,86,44,53,69,96,49,60,46,76,49,79,37,85,68,46,75,47,77,43,62,48,22,77,42,81,42,80,46,75,40,71,42,76,48,79,47,64,58,50,78,64,46,71,46,32,77,57,42,49,52,50,20,51,30,13,45,40,30,55,56,48,38,61,43,48,52,76,57,60,91,76,32,65,68,50,43,33,75,74,68,82,95

Foldseek 3Di:
DDDDDDDDDDDDDDDDDDDDDDDDDDDDDDDDDDDDDDDDDDDDDDDDPPCPQFPFAQDPLDADDDDCVVQDAFPDDQDPPVRDDPQPQQDPVQKDKDKFQWDWAWDAFANEIHIFIGIKMKIKGWCVSNVHWLVRVVVVVVVSCVNRSKDWGYPDWLPPQVHCVSRRNDSVCCQCPHHNPPDSPWTWIWIWHDHPPWIWIWIWTDDGIMIMIMTGTGDDQDAQKAWPPCPPDDQPFQDFAAAADPPDDPVPQDDFPADADPPPTTDDGPQQDPVFKDKDWDQWDWDWDAFALETDIDIGTDMDIDGDCVSSSHDPRSVNSNVRRNCVSSVHYHGYPGDPSGPVHCCVPVVD

Radius of gyration: 29.48 Å; Cα contacts (8 Å, |Δi|>4): 550; chains: 1; bounding box: 85×77×76 Å